Protein AF-A0A212SGB1-F1 (afdb_monomer)

Solvent-accessible surface area (backbone atoms only — not comparable to full-atom values): 14994 Å² total; per-residue (Å²): 143,84,80,91,85,79,94,79,89,90,86,77,97,71,81,93,67,77,52,72,73,56,50,54,53,52,56,66,44,98,49,29,33,39,32,26,36,82,87,64,49,79,76,46,67,21,66,58,26,62,76,75,43,64,75,70,54,64,72,31,69,69,48,46,51,53,69,67,56,82,58,96,58,79,41,83,42,72,43,78,52,85,96,49,78,60,47,74,34,32,36,30,63,45,86,46,101,72,26,35,36,38,41,44,43,70,83,67,60,59,66,58,55,50,49,51,53,49,50,50,51,48,53,53,52,51,49,64,75,61,26,49,32,87,84,52,64,34,32,18,45,73,41,44,65,61,47,52,55,53,50,49,52,48,22,64,76,67,74,36,37,37,21,41,38,44,33,38,48,61,64,48,68,58,47,26,76,73,61,34,62,71,36,41,54,48,47,50,33,50,47,48,54,55,44,61,74,68,50,55,94,78,36,46,58,28,39,65,51,96,66,30,33,35,35,43,34,60,73,23,40,54,74,58,43,48,54,49,50,49,52,44,41,52,54,45,46,72,37,71,41,91,77,76,38,71,49,50,58,53,77,48,75,48,52,60,76,75,80,83,133

Radius of gyration: 35.97 Å; Cα contacts (8 Å, |Δi|>4): 373; chains: 1; bounding box: 86×54×101 Å

Sequence (261 aa):
MADTLKRAAGRGSAELAPKPAEVDIIECFPLPIAVLDHTGEAVLVNKLFNQKYKQEILHSPTVRKTIHERGAGWKTLKIPYGVHDPVACRAQTVELPAGSMLIFDDAADENVLRQLDQLQAQVSALRRLCSTDVLTGAWNRLHFDEVVAAEIERSVRHRQPVSLILFDIDHFKRINDTYGHQAGDSVLRELVSVVRKTIRSIDMLFRWGGEEFVVIA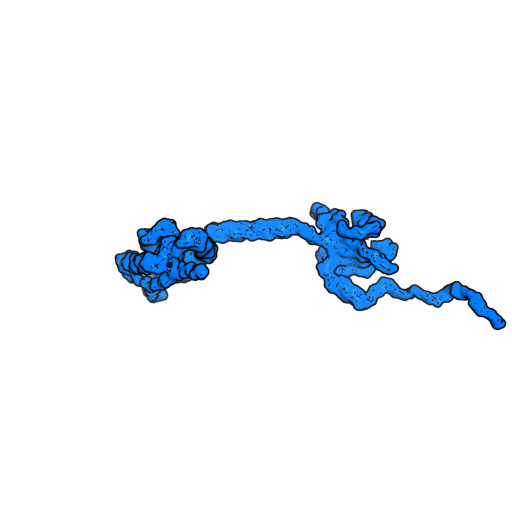ASTGYRGSAALAEKIREAIEAHRFQSVGPVTVSLGVAERIAPEP

Nearest PDB structures (foldseek):
  7e6g-assembly1_B  TM=8.120E-01  e=1.138E-13  Pseudomonas aeruginosa
  6zxc-assembly2_D  TM=8.130E-01  e=1.734E-13  Leptospira biflexa serovar Patoc strain 'Patoc 1 (Paris)'
  5llx-assembly1_A  TM=5.573E-01  e=1.104E-15  Idiomarina sp. A28L
  6et7-assembly1_B  TM=6.584E-01  e=2.849E-14  Idiomarina sp. A28L
  5llw-assembly1_B  TM=5.409E-01  e=1.303E-14  Idiomarina sp. A28L

Foldseek 3Di:
DDDDDDDDDDDDPDDPQDDPVRLVVQQPDPFWKFFAFAVQQTRDTYPNVVVVHDSVQSVDPQNVVQQPPDDDDWDWGFTDDPPDGTQIWIWGWDDDPGGIMITIHRPDPVVVVVVVVVVVVVVVVVCVVVQADPLQRAGEQSVCVVVVVVLVVVCVVVVFKKKKKKKFWPPLVVVCVPQNPVLSSLLSNVLSVLLVVLDDPPKGKYDYDDGMIMIIDHSDFDVRVVVSNVSSQVSQQPDQRPRRGGIGMDMDMDMDDDPDD

Organism: Rhodoblastus acidophilus (NCBI:txid1074)

InterPro domains:
  IPR000160 GGDEF domain [PF00990] (132-254)
  IPR000160 GGDEF domain [PS50887] (160-261)
  IPR000160 GGDEF domain [SM00267] (119-260)
  IPR000160 GGDEF domain [TIGR00254] (128-254)
  IPR000160 GGDEF domain [cd01949] (132-255)
  IPR029787 Nucleotide cyclase [SSF55073] (135-256)
  IPR043128 Reverse transcriptase/Diguanylate cyclase domain [G3DSA:3.30.70.270] (115-260)
  IPR050469 Diguanylate cyclase Dgc-like, bacteria [PTHR45138] (113-256)

Structure (mmCIF, N/CA/C/O backbone):
data_AF-A0A212SGB1-F1
#
_entry.id   AF-A0A212SGB1-F1
#
loop_
_atom_site.group_PDB
_atom_site.id
_atom_site.type_symbol
_atom_site.label_atom_id
_atom_site.label_alt_id
_atom_site.label_comp_id
_atom_site.label_asym_id
_atom_site.label_entity_id
_atom_site.label_seq_id
_atom_site.pdbx_PDB_ins_code
_atom_site.Cartn_x
_atom_site.Cartn_y
_atom_site.Cartn_z
_atom_site.occupancy
_atom_site.B_iso_or_equiv
_atom_site.auth_seq_id
_atom_site.auth_comp_id
_atom_site.auth_asym_id
_atom_site.auth_atom_id
_atom_site.pdbx_PDB_model_num
ATOM 1 N N . MET A 1 1 ? 61.479 42.669 -72.595 1.00 41.06 1 MET A N 1
ATOM 2 C CA . MET A 1 1 ? 60.100 42.735 -72.067 1.00 41.06 1 MET A CA 1
ATOM 3 C C . MET A 1 1 ? 59.405 41.440 -72.441 1.00 41.06 1 MET A C 1
ATOM 5 O O . MET A 1 1 ? 58.903 41.337 -73.549 1.00 41.06 1 MET A O 1
ATOM 9 N N . ALA A 1 2 ? 59.481 40.431 -71.576 1.00 27.31 2 ALA A N 1
ATOM 10 C CA . ALA A 1 2 ? 58.728 39.193 -71.733 1.00 27.31 2 ALA A CA 1
ATOM 11 C C . ALA A 1 2 ? 58.595 38.506 -70.373 1.00 27.31 2 ALA A C 1
ATOM 13 O O . ALA A 1 2 ? 59.517 38.518 -69.561 1.00 27.31 2 ALA A O 1
ATOM 14 N N . ASP A 1 3 ? 57.397 37.991 -70.176 1.00 31.78 3 ASP A N 1
ATOM 15 C CA . ASP A 1 3 ? 56.753 37.551 -68.955 1.00 31.78 3 ASP A CA 1
ATOM 16 C C . ASP A 1 3 ? 56.987 36.048 -68.689 1.00 31.78 3 ASP A C 1
ATOM 18 O O . ASP A 1 3 ? 57.278 35.288 -69.608 1.00 31.78 3 ASP A O 1
ATOM 22 N N . THR A 1 4 ? 56.723 35.632 -67.448 1.00 32.94 4 THR A N 1
ATOM 23 C CA . THR A 1 4 ? 56.399 34.258 -66.997 1.00 32.94 4 THR A CA 1
ATOM 24 C C . THR A 1 4 ? 57.468 33.145 -67.077 1.00 32.94 4 THR A C 1
ATOM 26 O O . THR A 1 4 ? 57.715 32.591 -68.141 1.00 32.94 4 THR A O 1
ATOM 29 N N . LEU A 1 5 ? 57.978 32.686 -65.914 1.00 25.86 5 LEU A N 1
ATOM 30 C CA . LEU A 1 5 ? 57.921 31.279 -65.428 1.00 25.86 5 LEU A CA 1
ATOM 31 C C . LEU A 1 5 ? 58.869 30.994 -64.235 1.00 25.86 5 LEU A C 1
ATOM 33 O O . LEU A 1 5 ? 60.056 31.289 -64.295 1.00 25.86 5 LEU A O 1
ATOM 37 N N . LYS A 1 6 ? 58.325 30.262 -63.239 1.00 31.03 6 LYS A N 1
ATOM 38 C CA . LYS A 1 6 ? 58.968 29.532 -62.108 1.00 31.03 6 LYS A CA 1
ATOM 39 C C . LYS A 1 6 ? 59.392 30.409 -60.915 1.00 31.03 6 LYS A C 1
ATOM 41 O O . LYS A 1 6 ? 60.430 31.045 -60.947 1.00 31.03 6 LYS A O 1
ATOM 46 N N . ARG A 1 7 ? 58.625 30.519 -59.814 1.00 34.72 7 ARG A N 1
ATOM 47 C CA . ARG A 1 7 ? 58.083 29.455 -58.9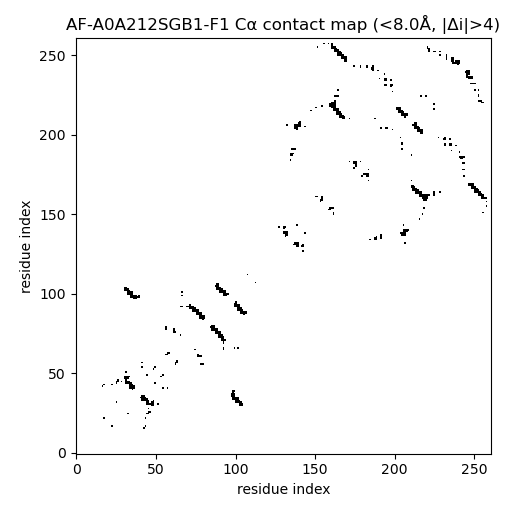29 1.00 34.72 7 ARG A CA 1
ATOM 48 C C . ARG A 1 7 ? 59.115 28.359 -58.637 1.00 34.72 7 ARG A C 1
ATOM 50 O O . ARG A 1 7 ? 59.073 27.301 -59.251 1.00 34.72 7 ARG A O 1
ATOM 57 N N . ALA A 1 8 ? 59.993 28.620 -57.672 1.00 32.31 8 ALA A N 1
ATOM 58 C CA . ALA A 1 8 ? 60.549 27.621 -56.765 1.00 32.31 8 ALA A CA 1
ATOM 59 C C . ALA A 1 8 ? 61.184 28.322 -55.555 1.00 32.31 8 ALA A C 1
ATOM 61 O O . ALA A 1 8 ? 61.858 29.334 -55.710 1.00 32.31 8 ALA A O 1
ATOM 62 N N . ALA A 1 9 ? 60.986 27.709 -54.390 1.00 33.22 9 ALA A N 1
ATOM 63 C CA . ALA A 1 9 ? 61.674 27.932 -53.122 1.00 33.22 9 ALA A CA 1
ATOM 64 C C . ALA A 1 9 ? 61.295 29.177 -52.298 1.00 33.22 9 ALA A C 1
ATOM 66 O O . ALA A 1 9 ? 61.790 30.281 -52.496 1.00 33.22 9 ALA A O 1
ATOM 67 N N . GLY A 1 10 ? 60.512 28.914 -51.249 1.00 34.16 10 GLY A N 1
ATOM 68 C CA . GLY A 1 10 ? 60.687 29.603 -49.973 1.00 34.16 10 GLY A CA 1
ATOM 69 C C . GLY A 1 10 ? 59.418 30.214 -49.406 1.00 34.16 10 GLY A C 1
ATOM 70 O O . GLY A 1 10 ? 59.212 31.410 -49.579 1.00 34.16 10 GLY A O 1
ATOM 71 N N . ARG A 1 11 ? 58.609 29.399 -48.709 1.00 34.16 11 ARG A N 1
ATOM 72 C CA . ARG A 1 11 ? 57.812 29.729 -47.501 1.00 34.16 11 ARG A CA 1
ATOM 73 C C . ARG A 1 11 ? 56.749 28.649 -47.278 1.00 34.16 11 ARG A C 1
ATOM 75 O O . ARG A 1 11 ? 56.001 28.352 -48.203 1.00 34.16 11 ARG A O 1
ATOM 82 N N . GLY A 1 12 ? 56.667 28.101 -46.062 1.00 30.36 12 GLY A N 1
ATOM 83 C CA . GLY A 1 12 ? 55.502 27.306 -45.660 1.00 30.36 12 GLY A CA 1
ATOM 84 C C . GLY A 1 12 ? 55.675 26.232 -44.585 1.00 30.36 12 GLY A C 1
ATOM 85 O O . GLY A 1 12 ? 54.795 25.394 -44.479 1.00 30.36 12 GLY A O 1
ATOM 86 N N . SER A 1 13 ? 56.753 26.212 -43.795 1.00 39.06 13 SER A N 1
ATOM 87 C CA . SER A 1 13 ? 56.812 25.395 -42.569 1.00 39.06 13 SER A CA 1
ATOM 88 C C . SER A 1 13 ? 56.126 26.137 -41.415 1.00 39.06 13 SER A C 1
ATOM 90 O O . SER A 1 13 ? 56.802 26.652 -40.529 1.00 39.06 13 SER A O 1
ATOM 92 N N . ALA A 1 14 ? 54.798 26.267 -41.465 1.00 38.84 14 ALA A N 1
ATOM 93 C CA . ALA A 1 14 ? 53.994 26.796 -40.366 1.00 38.84 14 ALA A CA 1
ATOM 94 C C . ALA A 1 14 ? 52.557 26.244 -40.427 1.00 38.84 14 ALA A C 1
ATOM 96 O O . ALA A 1 14 ? 51.904 26.341 -41.460 1.00 38.84 14 ALA A O 1
ATOM 97 N N . GLU A 1 15 ? 52.118 25.708 -39.283 1.00 47.31 15 GLU A N 1
ATOM 98 C CA . GLU A 1 15 ? 50.747 25.362 -38.870 1.00 47.31 15 GLU A CA 1
ATOM 99 C C . GLU A 1 15 ? 50.059 24.137 -39.496 1.00 47.31 15 GLU A C 1
ATOM 101 O O . GLU A 1 15 ? 49.304 24.222 -40.459 1.00 47.31 15 GLU A O 1
ATOM 106 N N . LEU A 1 16 ? 50.224 22.997 -38.812 1.00 52.59 16 LEU A N 1
ATOM 107 C CA . LEU A 1 16 ? 49.267 21.880 -38.803 1.00 52.59 16 LEU A CA 1
ATOM 108 C C . LEU A 1 16 ? 48.546 21.768 -37.439 1.00 52.59 16 LEU A C 1
ATOM 110 O O . LEU A 1 16 ? 48.097 20.693 -37.055 1.00 52.59 16 LEU A O 1
ATOM 114 N N . ALA A 1 17 ? 48.503 22.856 -36.663 1.00 56.69 17 ALA A N 1
ATOM 115 C CA . ALA A 1 17 ? 47.752 22.906 -35.414 1.00 56.69 17 ALA A CA 1
ATOM 116 C C . ALA A 1 17 ? 46.321 23.376 -35.728 1.00 56.69 17 ALA A C 1
ATOM 118 O O . ALA A 1 17 ? 46.175 24.390 -36.419 1.00 56.69 17 ALA A O 1
ATOM 119 N N . PRO A 1 18 ? 45.276 22.665 -35.266 1.00 63.38 18 PRO A N 1
ATOM 120 C CA . PRO A 1 18 ? 43.900 23.092 -35.480 1.00 63.38 18 PRO A CA 1
ATOM 121 C C . PRO A 1 18 ? 43.691 24.482 -34.879 1.00 63.38 18 PRO A C 1
ATOM 123 O O . PRO A 1 18 ? 44.206 24.799 -33.801 1.00 63.38 18 PRO A O 1
ATOM 126 N N . LYS A 1 19 ? 42.938 25.329 -35.581 1.00 74.44 19 LYS A N 1
ATOM 127 C CA . LYS A 1 19 ? 42.637 26.679 -35.088 1.00 74.44 19 LYS A CA 1
ATOM 128 C C . LYS A 1 19 ? 41.821 26.581 -33.794 1.00 74.44 19 LYS A C 1
ATOM 130 O O . LYS A 1 19 ? 41.039 25.644 -33.655 1.00 74.44 19 LYS A O 1
ATOM 135 N N . PRO A 1 20 ? 41.892 27.572 -32.886 1.00 71.12 20 PRO A N 1
ATOM 136 C CA . PRO A 1 20 ? 41.138 27.540 -31.629 1.00 71.12 20 PRO A CA 1
ATOM 137 C C . PRO A 1 20 ? 39.638 27.245 -31.813 1.00 71.12 20 PRO A C 1
ATOM 139 O O . PRO A 1 20 ? 39.086 26.398 -31.125 1.00 71.12 20 PRO A O 1
ATOM 142 N N . ALA A 1 21 ? 39.009 27.843 -32.830 1.00 68.62 21 ALA A N 1
ATOM 143 C CA . ALA A 1 21 ? 37.603 27.594 -33.156 1.00 68.62 21 ALA A CA 1
ATOM 144 C C . ALA A 1 21 ? 37.310 26.145 -33.599 1.00 68.62 21 ALA A C 1
ATOM 146 O O . ALA A 1 21 ? 36.218 25.639 -33.367 1.00 68.62 21 ALA A O 1
ATOM 147 N N . GLU A 1 22 ? 38.265 25.467 -34.239 1.00 72.12 22 GLU A N 1
ATOM 148 C CA . GLU A 1 22 ? 38.132 24.062 -34.648 1.00 72.12 22 GLU A CA 1
ATOM 149 C C . GLU A 1 22 ? 38.257 23.133 -33.434 1.00 72.12 22 GLU A C 1
ATOM 151 O O . GLU A 1 22 ? 37.508 22.163 -33.323 1.00 72.12 22 GLU A O 1
ATOM 156 N N . VAL A 1 23 ? 39.148 23.468 -32.492 1.00 77.00 23 VAL A N 1
ATOM 157 C CA . VAL A 1 23 ? 39.292 22.756 -31.213 1.00 77.00 23 VAL A CA 1
ATOM 158 C C . VAL A 1 23 ? 38.004 22.850 -30.395 1.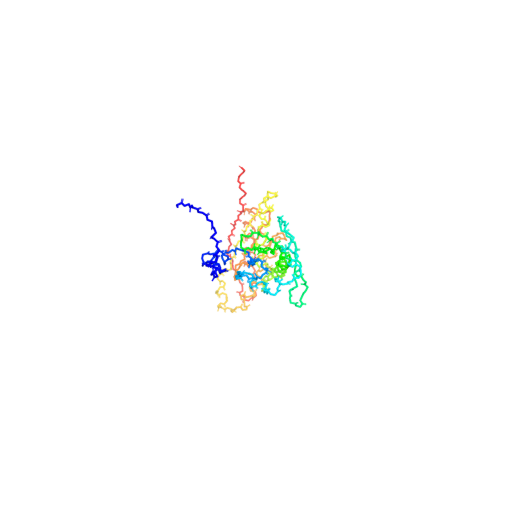00 77.00 23 VAL A C 1
ATOM 160 O O . VAL A 1 23 ? 37.513 21.825 -29.925 1.00 77.00 23 VAL A O 1
ATOM 163 N N . ASP A 1 24 ? 37.411 24.042 -30.292 1.00 75.69 24 ASP A N 1
ATOM 164 C CA . ASP A 1 24 ? 36.157 24.255 -29.558 1.00 75.69 24 ASP A CA 1
ATOM 165 C C . ASP A 1 24 ? 34.993 23.444 -30.150 1.00 75.69 24 ASP A C 1
ATOM 167 O O . ASP A 1 24 ? 34.218 22.829 -29.413 1.00 75.69 24 ASP A O 1
ATOM 171 N N . ILE A 1 25 ? 34.885 23.387 -31.482 1.00 76.81 25 ILE A N 1
ATOM 172 C CA . ILE A 1 25 ? 33.862 22.588 -32.175 1.00 76.81 25 ILE A CA 1
ATOM 173 C C . ILE A 1 25 ? 34.046 21.092 -31.887 1.00 76.81 25 ILE A C 1
ATOM 175 O O . ILE A 1 25 ? 33.066 20.391 -31.631 1.00 76.81 25 ILE A O 1
ATOM 179 N N . ILE A 1 26 ? 35.287 20.599 -31.915 1.00 79.56 26 ILE A N 1
ATOM 180 C CA . ILE A 1 26 ? 35.595 19.179 -31.689 1.00 79.56 26 ILE A CA 1
ATOM 181 C C . ILE A 1 26 ? 35.354 18.788 -30.224 1.00 79.56 26 ILE A C 1
ATOM 183 O O . ILE A 1 26 ? 34.823 17.709 -29.953 1.00 79.56 26 ILE A O 1
ATOM 187 N N . GLU A 1 27 ? 35.664 19.677 -29.280 1.00 81.44 27 GLU A N 1
ATOM 188 C CA . GLU A 1 27 ? 35.371 19.481 -27.856 1.00 81.44 27 GLU A CA 1
ATOM 189 C C . GLU A 1 27 ? 33.869 19.505 -27.539 1.00 81.44 27 GLU A C 1
ATOM 191 O O . GLU A 1 27 ? 33.424 18.805 -26.632 1.00 81.44 27 GLU A O 1
ATOM 196 N N . CYS A 1 28 ? 33.072 20.262 -28.300 1.00 77.81 28 CYS A N 1
ATOM 197 C CA . CYS A 1 28 ? 31.614 20.302 -28.148 1.00 77.81 28 CYS A CA 1
ATOM 198 C C . CYS A 1 28 ? 30.883 19.167 -28.885 1.00 77.81 28 CYS A C 1
ATOM 200 O O . CYS A 1 28 ? 29.655 19.075 -28.800 1.00 77.81 28 CYS A O 1
ATOM 202 N N . PHE A 1 29 ? 31.594 18.315 -29.629 1.00 78.81 29 PHE A N 1
ATOM 203 C CA . PHE A 1 29 ? 30.960 17.249 -30.396 1.00 78.81 29 PHE A CA 1
ATOM 204 C C . PHE A 1 29 ? 30.376 16.166 -29.465 1.00 78.81 29 PHE A C 1
ATOM 206 O O . PHE A 1 29 ? 31.075 15.703 -28.563 1.00 78.81 29 PHE A O 1
ATOM 213 N N . PRO A 1 30 ? 29.125 15.706 -29.676 1.00 78.81 30 PRO A N 1
ATOM 214 C CA . PRO A 1 30 ? 28.407 14.848 -28.722 1.00 78.81 30 PRO A CA 1
ATOM 215 C C . PRO A 1 30 ? 28.865 13.380 -28.692 1.00 78.81 30 PRO A C 1
ATOM 217 O O . PRO A 1 30 ? 28.284 12.573 -27.973 1.00 78.81 30 PRO A O 1
ATOM 220 N N . LEU A 1 31 ? 29.879 13.018 -29.477 1.00 83.50 31 LEU A N 1
ATOM 221 C CA . LEU A 1 31 ? 30.421 11.664 -29.567 1.00 83.50 31 LEU A CA 1
ATOM 222 C C . LEU A 1 31 ? 31.937 11.678 -29.343 1.00 83.50 31 LEU A C 1
ATOM 224 O O . LEU A 1 31 ? 32.582 12.696 -29.613 1.00 83.50 31 LEU A O 1
ATOM 228 N N . PRO A 1 32 ? 32.532 10.561 -28.891 1.00 85.62 32 PRO A N 1
ATOM 229 C CA . PRO A 1 32 ? 33.980 10.418 -28.872 1.00 85.62 32 PRO A CA 1
ATOM 230 C C . PRO A 1 32 ? 34.559 10.564 -30.288 1.00 85.62 32 PRO A C 1
ATOM 232 O O . PRO A 1 32 ? 34.158 9.846 -31.208 1.00 85.62 32 PRO A O 1
ATOM 235 N N . ILE A 1 33 ? 35.505 11.491 -30.462 1.00 86.56 33 ILE A N 1
ATOM 236 C CA . ILE A 1 33 ? 36.148 11.775 -31.752 1.00 86.56 33 ILE A CA 1
ATOM 237 C C . ILE A 1 33 ? 37.669 11.794 -31.625 1.00 86.56 33 ILE A C 1
ATOM 239 O O . ILE A 1 33 ? 38.219 12.332 -30.662 1.00 86.56 33 ILE A O 1
ATOM 243 N N . ALA A 1 34 ? 38.331 11.277 -32.663 1.00 87.25 34 ALA A N 1
ATOM 244 C CA . ALA A 1 34 ? 39.754 11.469 -32.917 1.00 87.25 34 ALA A CA 1
ATOM 245 C C . ALA A 1 34 ? 39.983 12.042 -34.325 1.00 87.25 34 ALA A C 1
ATOM 247 O O . ALA A 1 34 ? 39.470 11.512 -35.307 1.00 87.25 34 ALA A O 1
ATOM 248 N N . VAL A 1 35 ? 40.771 13.109 -34.435 1.00 84.94 35 VAL A N 1
ATOM 249 C CA . VAL A 1 35 ? 41.246 13.674 -35.703 1.00 84.94 35 VAL A CA 1
ATOM 250 C C . VAL A 1 35 ? 42.684 13.241 -35.919 1.00 84.94 35 VAL A C 1
ATOM 252 O O . VAL A 1 35 ? 43.540 13.445 -35.058 1.00 84.94 35 VAL A O 1
ATOM 255 N N . LEU A 1 36 ? 42.936 12.648 -37.077 1.00 84.00 36 LEU A N 1
ATOM 256 C CA . LEU A 1 36 ? 44.231 12.140 -37.495 1.00 84.00 36 LEU A CA 1
ATOM 257 C C . LEU A 1 36 ? 44.766 12.966 -38.665 1.00 84.00 36 LEU A C 1
ATOM 259 O O . LEU A 1 36 ? 43.992 13.409 -39.518 1.00 84.00 36 LEU A O 1
ATOM 263 N N . ASP A 1 37 ? 46.082 13.128 -38.733 1.00 80.88 37 ASP A N 1
ATOM 264 C CA . ASP A 1 37 ? 46.751 13.724 -39.887 1.00 80.88 37 ASP A CA 1
ATOM 265 C C . ASP A 1 37 ? 46.839 12.737 -41.073 1.00 80.88 37 ASP A C 1
ATOM 267 O O . ASP A 1 37 ? 46.297 11.629 -41.066 1.00 80.88 37 ASP A O 1
ATOM 271 N N . HIS A 1 38 ? 47.554 13.144 -42.120 1.00 75.81 38 HIS A N 1
ATOM 272 C CA . HIS A 1 38 ? 47.830 12.320 -43.298 1.00 75.81 38 HIS A CA 1
ATOM 273 C C . HIS A 1 38 ? 48.776 11.134 -43.029 1.00 75.81 38 HIS A C 1
ATOM 275 O O . HIS A 1 38 ? 48.836 10.217 -43.850 1.00 75.81 38 HIS A O 1
ATOM 281 N N . THR A 1 39 ? 49.513 11.140 -41.914 1.00 73.19 39 THR A N 1
ATOM 282 C CA . THR A 1 39 ? 50.384 10.035 -41.483 1.00 73.19 39 THR A CA 1
ATOM 283 C C . THR A 1 39 ? 49.633 9.007 -40.627 1.00 73.19 39 THR A C 1
ATOM 285 O O . THR A 1 39 ? 50.105 7.882 -40.439 1.00 73.19 39 TH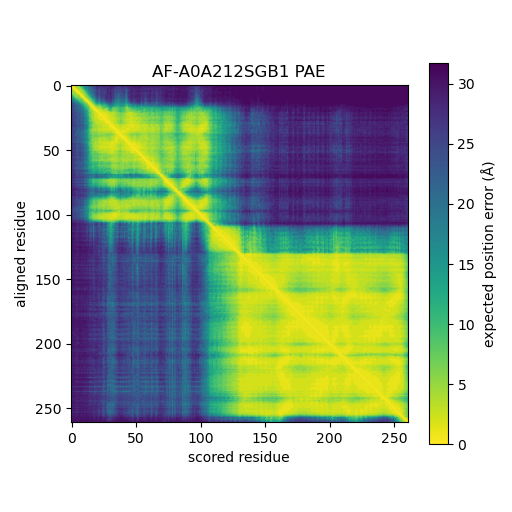R A O 1
ATOM 288 N N . GLY A 1 40 ? 48.417 9.352 -40.187 1.00 69.75 40 GLY A N 1
ATOM 289 C CA . GLY A 1 40 ? 47.583 8.546 -39.305 1.00 69.75 40 GLY A CA 1
ATOM 290 C C . GLY A 1 40 ? 47.905 8.748 -37.824 1.00 69.75 40 GLY A C 1
ATOM 291 O O . GLY A 1 40 ? 47.503 7.918 -37.006 1.00 69.75 40 GLY A O 1
ATOM 292 N N . GLU A 1 41 ? 48.633 9.811 -37.476 1.00 79.38 41 GLU A N 1
ATOM 293 C CA . GLU A 1 41 ? 48.888 10.219 -36.097 1.00 79.38 41 GLU A CA 1
ATOM 294 C C . GLU A 1 41 ? 47.780 11.141 -35.584 1.00 79.38 41 GLU A C 1
ATOM 296 O O . GLU A 1 41 ? 47.212 11.945 -36.325 1.00 79.38 41 GLU A O 1
ATOM 301 N N . ALA A 1 42 ? 47.444 11.002 -34.300 1.00 80.00 42 ALA A N 1
ATOM 302 C CA . ALA A 1 42 ? 46.382 11.777 -33.676 1.00 80.00 42 ALA A CA 1
ATOM 303 C C . ALA A 1 4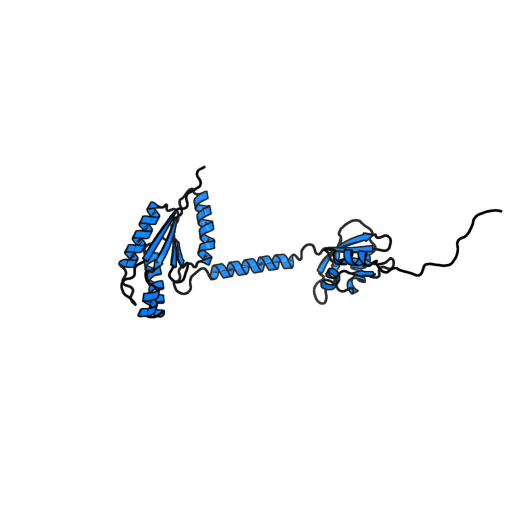2 ? 46.812 13.234 -33.480 1.00 80.00 42 ALA A C 1
ATOM 305 O O . ALA A 1 42 ? 47.711 13.527 -32.697 1.00 80.00 42 ALA A O 1
ATOM 306 N N . VAL A 1 43 ? 46.124 14.143 -34.168 1.00 83.44 43 VAL A N 1
ATOM 307 C CA . VAL A 1 43 ? 46.317 15.594 -34.049 1.00 83.44 43 VAL A CA 1
ATOM 308 C C . VAL A 1 43 ? 45.474 16.149 -32.909 1.00 83.44 43 VAL A C 1
ATOM 310 O O . VAL A 1 43 ? 45.916 17.030 -32.175 1.00 83.44 43 VAL A O 1
ATOM 313 N N . LEU A 1 44 ? 44.249 15.639 -32.753 1.00 84.00 44 LEU A N 1
ATOM 314 C CA . LEU A 1 44 ? 43.328 16.072 -31.708 1.00 84.00 44 LEU A CA 1
ATOM 315 C C . LEU A 1 44 ? 42.384 14.938 -31.311 1.00 84.00 44 LEU A C 1
ATOM 317 O O . LEU A 1 44 ? 41.914 14.178 -32.153 1.00 84.00 44 LEU A O 1
ATOM 321 N N . VAL A 1 45 ? 42.058 14.863 -30.027 1.00 86.56 45 VAL A N 1
ATOM 322 C CA . VAL A 1 45 ? 41.007 13.999 -29.482 1.00 86.56 45 VAL A CA 1
ATOM 323 C C . VAL A 1 45 ? 40.173 14.821 -28.509 1.00 86.56 45 VAL A C 1
ATOM 325 O O . VAL A 1 45 ? 40.728 15.642 -27.778 1.00 86.56 45 VAL A O 1
ATOM 328 N N . ASN A 1 46 ? 38.856 14.629 -28.496 1.00 85.50 46 ASN A N 1
ATOM 329 C CA . ASN A 1 46 ? 38.000 15.351 -27.553 1.00 85.50 46 ASN A CA 1
ATOM 330 C C . ASN A 1 46 ? 37.983 14.692 -26.165 1.00 85.50 46 ASN A C 1
ATOM 332 O O . ASN A 1 46 ? 38.422 13.550 -25.976 1.00 85.50 46 ASN A O 1
ATOM 336 N N . LYS A 1 47 ? 37.446 15.403 -25.168 1.00 83.19 47 LYS A N 1
ATOM 337 C CA . LYS A 1 47 ? 37.308 14.885 -23.795 1.00 83.19 47 LYS A CA 1
ATOM 338 C C . LYS A 1 47 ? 36.577 13.546 -23.726 1.00 83.19 47 LYS A C 1
ATOM 340 O O . LYS A 1 47 ? 37.017 12.670 -22.986 1.00 83.19 47 LYS A O 1
ATOM 345 N N . LEU A 1 48 ? 35.501 13.372 -24.497 1.00 79.75 48 LEU A N 1
ATOM 346 C CA . LEU A 1 48 ? 34.719 12.129 -24.518 1.00 79.75 48 LEU A CA 1
ATOM 347 C C . LEU A 1 48 ? 35.556 10.935 -24.998 1.00 79.75 48 LEU A C 1
ATOM 349 O O . LEU A 1 48 ? 35.447 9.848 -24.433 1.00 79.75 48 LEU A O 1
ATOM 353 N N . PHE A 1 49 ? 36.440 11.140 -25.979 1.00 82.94 49 PHE A N 1
ATOM 354 C CA . PHE A 1 49 ? 37.400 10.122 -26.400 1.00 82.94 49 PHE A CA 1
ATOM 355 C C . PHE A 1 49 ? 38.354 9.748 -25.270 1.00 82.94 49 PHE A C 1
ATOM 357 O O . PHE A 1 49 ? 38.455 8.571 -24.952 1.00 82.94 49 PHE A O 1
ATOM 364 N N . ASN A 1 50 ? 38.992 10.713 -24.605 1.00 81.06 50 ASN A N 1
ATOM 365 C CA . ASN A 1 50 ? 39.950 10.414 -23.530 1.00 81.06 50 ASN A CA 1
ATOM 366 C C . ASN A 1 50 ? 39.301 9.822 -22.267 1.00 81.06 50 ASN A C 1
ATOM 368 O O . ASN A 1 50 ? 39.950 9.083 -21.530 1.00 81.06 50 ASN A O 1
ATOM 372 N N . GLN A 1 51 ? 38.032 10.139 -21.997 1.00 77.25 51 GLN A N 1
ATOM 373 C CA . GLN A 1 51 ? 37.274 9.513 -20.910 1.00 77.25 51 GLN A CA 1
ATOM 374 C C . GLN A 1 51 ? 37.015 8.031 -21.179 1.00 77.25 51 GLN A C 1
ATOM 376 O O . GLN A 1 51 ? 36.990 7.231 -20.244 1.00 77.25 51 GLN A O 1
ATOM 381 N N . LYS A 1 52 ? 36.808 7.669 -22.449 1.00 71.31 52 LYS A N 1
ATOM 382 C CA . LYS A 1 52 ? 36.356 6.333 -22.830 1.00 71.31 52 LYS A CA 1
ATOM 383 C C . LYS A 1 52 ? 37.448 5.444 -23.410 1.00 71.31 52 LYS A C 1
ATOM 385 O O . LYS A 1 52 ? 37.356 4.232 -23.287 1.00 71.31 52 LYS A O 1
ATOM 390 N N . TYR A 1 53 ? 38.490 6.010 -24.001 1.00 75.12 53 TYR A N 1
ATOM 391 C CA . TYR A 1 53 ? 39.522 5.291 -24.735 1.00 75.12 53 TYR A CA 1
ATOM 392 C C . TYR A 1 53 ? 40.912 5.820 -24.387 1.00 75.12 53 TYR A C 1
ATOM 394 O O . TYR A 1 53 ? 41.120 7.008 -24.150 1.00 75.12 53 TYR A O 1
ATOM 402 N N . LYS A 1 54 ? 41.903 4.925 -24.412 1.00 76.75 54 LYS A N 1
ATOM 403 C CA . LYS A 1 54 ? 43.315 5.314 -24.437 1.00 76.75 54 LYS A CA 1
ATOM 404 C C . LYS A 1 54 ? 43.737 5.609 -25.873 1.00 76.75 54 LYS A C 1
ATOM 406 O O . LYS A 1 54 ? 43.383 4.860 -26.781 1.00 76.75 54 LYS A O 1
ATOM 411 N N . GLN A 1 55 ? 44.561 6.634 -26.074 1.00 74.69 55 GLN A N 1
ATOM 412 C CA . GLN A 1 55 ? 45.070 7.013 -27.403 1.00 74.69 55 GLN A CA 1
ATOM 413 C C . GLN A 1 55 ? 45.828 5.877 -28.113 1.00 74.69 55 GLN A C 1
ATOM 415 O O . GLN A 1 55 ? 45.789 5.783 -29.335 1.00 74.69 55 GLN A O 1
ATOM 420 N N . GLU A 1 56 ? 46.420 4.951 -27.354 1.00 76.25 56 GLU A N 1
ATOM 421 C CA . GLU A 1 56 ? 47.083 3.732 -27.848 1.00 76.25 56 GLU A CA 1
ATOM 422 C C . GLU A 1 56 ? 46.202 2.903 -28.802 1.00 76.25 56 GLU A C 1
ATOM 424 O O . GLU A 1 56 ? 46.702 2.262 -29.727 1.00 76.25 56 GLU A O 1
ATOM 429 N N . ILE A 1 57 ? 44.877 2.957 -28.627 1.00 75.69 57 ILE A N 1
ATOM 430 C CA . ILE A 1 57 ? 43.905 2.246 -29.463 1.00 75.69 57 ILE A CA 1
ATOM 431 C C . ILE A 1 57 ? 43.954 2.719 -30.923 1.00 75.69 57 ILE A C 1
ATOM 433 O O . ILE A 1 57 ? 43.705 1.920 -31.825 1.00 75.69 57 ILE A O 1
ATOM 437 N N . LEU A 1 58 ? 44.339 3.972 -31.186 1.00 76.00 58 LEU A N 1
ATOM 438 C CA . LEU A 1 58 ? 44.460 4.519 -32.544 1.00 76.00 58 LEU A CA 1
ATOM 439 C C . LEU A 1 58 ? 45.580 3.840 -33.353 1.00 76.00 58 LEU A C 1
ATOM 441 O O . LEU A 1 58 ? 45.539 3.814 -34.583 1.00 76.00 58 LEU A O 1
ATOM 445 N N . HIS A 1 59 ? 46.539 3.207 -32.672 1.00 77.56 59 HIS A N 1
ATOM 446 C CA . HIS A 1 59 ? 47.597 2.411 -33.297 1.00 77.56 59 HIS A CA 1
ATOM 447 C C . HIS A 1 59 ? 47.207 0.937 -33.493 1.00 77.56 59 HIS A C 1
ATOM 449 O O . HIS A 1 59 ? 47.958 0.183 -34.113 1.00 77.56 59 HIS A O 1
ATOM 455 N N . SER A 1 60 ? 46.036 0.514 -33.004 1.00 73.19 60 SER A N 1
ATOM 456 C CA . SER A 1 60 ? 45.565 -0.864 -33.139 1.00 73.19 60 SER A CA 1
ATOM 457 C C . SER A 1 60 ? 45.362 -1.249 -34.614 1.00 73.19 60 SER A C 1
ATOM 459 O O . SER A 1 60 ? 44.762 -0.475 -35.370 1.00 73.19 60 SER A O 1
ATOM 461 N N . PRO A 1 61 ? 45.764 -2.467 -35.038 1.00 70.19 61 PRO A N 1
ATOM 462 C CA . PRO A 1 61 ? 45.544 -2.956 -36.401 1.00 70.19 61 PRO A CA 1
ATOM 463 C C . PRO A 1 61 ? 44.076 -2.890 -36.845 1.00 70.19 61 PRO A C 1
ATOM 465 O O . PRO A 1 61 ? 43.792 -2.587 -38.003 1.00 70.19 61 PRO A O 1
ATOM 468 N N . THR A 1 62 ? 43.135 -3.122 -35.924 1.00 68.69 62 THR A N 1
ATOM 469 C CA . THR A 1 62 ? 41.685 -3.077 -36.184 1.00 68.69 62 THR A CA 1
ATOM 470 C C . THR A 1 62 ? 41.213 -1.665 -36.542 1.00 68.69 62 THR A C 1
ATOM 472 O O . THR A 1 62 ? 40.411 -1.480 -37.461 1.00 68.69 62 THR A O 1
ATOM 475 N N . VAL A 1 63 ? 41.744 -0.657 -35.845 1.00 71.88 63 VAL A N 1
ATOM 476 C CA . VAL A 1 63 ? 41.428 0.756 -36.089 1.00 71.88 63 VAL A CA 1
ATOM 477 C C . VAL A 1 63 ? 42.115 1.230 -37.369 1.00 71.88 63 VAL A C 1
ATOM 479 O O . VAL A 1 63 ? 41.462 1.822 -38.225 1.00 71.88 63 VAL A O 1
ATOM 482 N N . ARG A 1 64 ? 43.387 0.865 -37.584 1.00 72.25 64 ARG A N 1
ATOM 483 C CA . ARG A 1 64 ? 44.116 1.183 -38.826 1.00 72.25 64 ARG A CA 1
ATOM 484 C C . ARG A 1 64 ? 43.477 0.596 -40.076 1.00 72.25 64 ARG A C 1
ATOM 486 O O . ARG A 1 64 ? 43.382 1.281 -41.090 1.00 72.25 64 ARG A O 1
ATOM 493 N N . LYS A 1 65 ? 42.967 -0.634 -40.004 1.00 70.06 65 LYS A N 1
ATOM 494 C CA . LYS A 1 65 ? 42.196 -1.234 -41.100 1.00 70.06 65 LYS A CA 1
ATOM 495 C C . LYS A 1 65 ? 40.969 -0.386 -41.454 1.00 70.06 65 LYS A C 1
ATOM 497 O O . LYS A 1 65 ? 40.692 -0.165 -42.626 1.00 70.06 65 LYS A O 1
ATOM 502 N N . THR A 1 66 ? 40.294 0.159 -40.448 1.00 66.44 66 THR A N 1
ATOM 503 C CA . THR A 1 66 ? 39.104 1.000 -40.632 1.00 66.44 66 THR A CA 1
ATOM 504 C C . THR A 1 66 ? 39.431 2.359 -41.240 1.00 66.44 66 THR A C 1
ATOM 506 O O . THR A 1 66 ? 38.693 2.807 -42.111 1.00 66.44 66 THR A O 1
ATOM 509 N N . ILE A 1 67 ? 40.573 2.950 -40.867 1.00 66.75 67 ILE A N 1
ATOM 510 C CA . ILE A 1 67 ? 41.111 4.179 -41.475 1.00 66.75 67 ILE A CA 1
ATOM 511 C C . ILE A 1 67 ? 41.415 3.972 -42.972 1.00 66.75 67 ILE A C 1
ATOM 513 O O . ILE A 1 67 ? 41.144 4.848 -43.789 1.00 66.75 67 ILE A O 1
ATOM 517 N N . HIS A 1 68 ? 41.983 2.819 -43.347 1.00 63.25 68 HIS A N 1
ATOM 518 C CA . HIS A 1 68 ? 42.403 2.550 -44.729 1.00 63.25 68 HIS A CA 1
ATOM 519 C C . HIS A 1 68 ? 41.276 2.069 -45.648 1.00 63.25 68 HIS A C 1
ATOM 521 O O . HIS A 1 68 ? 41.316 2.309 -46.856 1.00 63.25 68 HIS A O 1
ATOM 527 N N . GLU A 1 69 ? 40.261 1.403 -45.105 1.00 61.75 69 GLU A N 1
ATOM 528 C CA . GLU A 1 69 ? 39.089 0.972 -45.860 1.00 61.75 69 GLU A CA 1
ATOM 529 C C . GLU A 1 69 ? 38.123 2.147 -46.087 1.00 61.75 69 GLU A C 1
ATOM 531 O O . GLU A 1 69 ? 37.073 2.251 -45.444 1.00 61.75 69 GLU A O 1
ATOM 536 N N . ARG A 1 70 ? 38.489 3.027 -47.023 1.00 59.75 70 ARG A N 1
ATOM 537 C CA . ARG A 1 70 ? 37.689 4.166 -47.494 1.00 59.75 70 ARG A CA 1
ATOM 538 C C . ARG A 1 70 ? 36.304 3.702 -47.955 1.00 59.75 70 ARG A C 1
ATOM 540 O O . ARG A 1 70 ? 36.166 3.091 -49.012 1.00 59.75 70 ARG A O 1
ATOM 547 N N . GLY A 1 71 ? 35.276 3.978 -47.159 1.00 53.44 71 GLY A N 1
ATOM 548 C CA . GLY A 1 71 ? 33.895 3.616 -47.464 1.00 53.44 71 GLY A CA 1
ATOM 549 C C . GLY A 1 71 ? 32.917 4.323 -46.532 1.00 53.44 71 GLY A C 1
ATOM 550 O O . GLY A 1 71 ? 33.156 4.413 -45.331 1.00 53.44 71 GLY A O 1
ATOM 551 N N . ALA A 1 72 ? 31.828 4.844 -47.094 1.00 56.56 72 ALA A N 1
ATOM 552 C CA . ALA A 1 72 ? 30.804 5.566 -46.350 1.00 56.56 72 ALA A CA 1
ATOM 553 C C . ALA A 1 72 ? 30.010 4.614 -45.437 1.00 56.56 72 ALA A C 1
ATOM 555 O O . ALA A 1 72 ? 29.375 3.679 -45.922 1.00 56.56 72 ALA A O 1
ATOM 556 N N . GLY A 1 73 ? 30.024 4.868 -44.125 1.00 67.69 73 GLY A N 1
ATOM 557 C CA . GLY A 1 73 ? 29.139 4.213 -43.157 1.00 67.69 73 GLY A CA 1
ATOM 558 C C . GLY A 1 73 ? 29.817 3.782 -41.856 1.00 67.69 73 GLY A C 1
ATOM 559 O O . GLY A 1 73 ? 31.039 3.788 -41.725 1.00 67.69 73 GLY A O 1
ATOM 560 N N . TRP A 1 74 ? 28.991 3.398 -40.884 1.00 75.19 74 TRP A N 1
ATOM 561 C CA . TRP A 1 74 ? 29.423 2.869 -39.590 1.00 75.19 74 TRP A CA 1
ATOM 562 C C . TRP A 1 74 ? 29.960 1.442 -39.713 1.00 75.19 74 TRP A C 1
ATOM 564 O O . TRP A 1 74 ? 29.300 0.580 -40.295 1.00 75.19 74 TRP A O 1
ATOM 574 N N . LYS A 1 75 ? 31.107 1.167 -39.090 1.00 74.31 75 LYS A N 1
ATOM 575 C CA . LYS A 1 75 ? 31.732 -0.160 -39.023 1.00 74.31 75 LYS A CA 1
ATOM 576 C C . LYS A 1 75 ? 31.927 -0.602 -37.583 1.00 74.31 75 LYS A C 1
ATOM 578 O O . LYS A 1 75 ? 32.311 0.197 -36.741 1.00 74.31 75 LYS A O 1
ATOM 583 N N . THR A 1 76 ? 31.705 -1.879 -37.299 1.00 72.50 76 THR A N 1
ATOM 584 C CA . THR A 1 76 ? 31.912 -2.433 -35.956 1.00 72.50 76 THR A CA 1
ATOM 585 C C . THR A 1 76 ? 33.388 -2.757 -35.722 1.00 72.50 76 THR A C 1
ATOM 587 O O . THR A 1 76 ? 33.986 -3.519 -36.482 1.00 72.50 76 THR A O 1
ATOM 590 N N . LEU A 1 77 ? 33.964 -2.223 -34.647 1.00 71.50 77 LEU A N 1
ATOM 591 C CA . LEU A 1 77 ? 35.321 -2.492 -34.184 1.00 71.50 77 LEU A CA 1
ATOM 592 C C . LEU A 1 77 ? 35.282 -3.263 -32.874 1.00 71.50 77 LEU A C 1
ATOM 594 O O . LEU A 1 77 ? 34.513 -2.942 -31.977 1.00 71.50 77 LEU A O 1
ATOM 598 N N . LYS A 1 78 ? 36.163 -4.253 -32.745 1.00 68.25 78 LYS A N 1
ATOM 599 C CA . LYS A 1 78 ? 36.472 -4.874 -31.457 1.00 68.25 78 LYS A CA 1
ATOM 600 C C . LYS A 1 78 ? 37.712 -4.199 -30.897 1.00 68.25 78 LYS A C 1
ATOM 602 O O . LYS A 1 78 ? 38.807 -4.395 -31.431 1.00 68.25 78 LYS A O 1
ATOM 607 N N . ILE A 1 79 ? 37.530 -3.386 -29.864 1.00 67.62 79 ILE A N 1
ATOM 608 C CA . ILE A 1 79 ? 38.613 -2.650 -29.223 1.00 67.62 79 ILE A CA 1
ATOM 609 C C . ILE A 1 79 ? 38.982 -3.368 -27.919 1.00 67.62 79 ILE A C 1
ATOM 611 O O . ILE A 1 79 ? 38.113 -3.567 -27.069 1.00 67.62 79 ILE A O 1
ATOM 615 N N . PRO A 1 80 ? 40.248 -3.782 -27.736 1.00 58.34 80 PRO A N 1
ATOM 616 C CA . PRO A 1 80 ? 40.691 -4.340 -26.464 1.00 58.34 80 PRO A CA 1
ATOM 617 C C . PRO A 1 80 ? 40.629 -3.253 -25.381 1.00 58.34 80 PRO A C 1
ATOM 619 O O . PRO A 1 80 ? 41.273 -2.211 -25.509 1.00 58.34 80 PRO A O 1
ATOM 622 N N . TYR A 1 81 ? 39.848 -3.488 -24.323 1.00 55.31 81 TYR A N 1
ATOM 623 C CA . TYR A 1 81 ? 39.703 -2.570 -23.192 1.00 55.31 81 TYR A CA 1
ATOM 624 C C . TYR A 1 81 ? 40.373 -3.159 -21.942 1.00 55.31 81 TYR A C 1
ATOM 626 O O . TYR A 1 81 ? 39.763 -3.873 -21.148 1.00 55.31 81 TYR A O 1
ATOM 634 N N . GLY A 1 82 ? 41.665 -2.873 -21.760 1.00 55.50 82 GLY A N 1
ATOM 635 C CA . GLY A 1 82 ? 42.415 -3.337 -20.587 1.00 55.50 82 GLY A CA 1
ATOM 636 C C . GLY A 1 82 ? 42.542 -4.867 -20.505 1.00 55.50 82 GLY A C 1
ATOM 637 O O . GLY A 1 82 ? 42.958 -5.499 -21.470 1.00 55.50 82 GLY A O 1
ATOM 638 N N . VAL A 1 83 ? 42.232 -5.443 -19.333 1.00 43.00 83 VAL A N 1
ATOM 639 C CA . VAL A 1 83 ? 42.329 -6.892 -19.017 1.00 43.00 83 VAL A CA 1
ATOM 640 C C . VAL A 1 83 ? 41.010 -7.642 -19.299 1.00 43.00 83 VAL A C 1
ATOM 642 O O . VAL A 1 83 ? 40.938 -8.858 -19.144 1.00 43.00 83 VAL A O 1
ATOM 645 N N . HIS A 1 84 ? 39.955 -6.933 -19.708 1.00 46.88 84 HIS A N 1
ATOM 646 C CA . HIS A 1 84 ? 38.632 -7.503 -19.970 1.00 46.88 84 HIS A CA 1
ATOM 647 C C . HIS A 1 84 ? 38.396 -7.771 -21.465 1.00 46.88 84 HIS A C 1
ATOM 649 O O . HIS A 1 84 ? 39.141 -7.294 -22.323 1.00 46.88 84 HIS A O 1
ATOM 655 N N . ASP A 1 85 ? 37.351 -8.555 -21.756 1.00 48.62 85 ASP A N 1
ATOM 656 C CA . ASP A 1 85 ? 36.939 -8.920 -23.114 1.00 48.62 85 ASP A CA 1
ATOM 657 C C . ASP A 1 85 ? 36.784 -7.690 -24.031 1.00 48.62 85 ASP A C 1
ATOM 659 O O . ASP A 1 85 ? 36.375 -6.616 -23.580 1.00 48.62 85 ASP A O 1
ATOM 663 N N . PRO A 1 86 ? 37.105 -7.822 -25.332 1.00 60.00 86 PRO A N 1
ATOM 664 C CA . PRO A 1 86 ? 37.071 -6.707 -26.269 1.00 60.00 86 PRO A CA 1
ATOM 665 C C . PRO A 1 86 ? 35.659 -6.126 -26.399 1.00 60.00 86 PRO A C 1
ATOM 667 O O . PRO A 1 86 ? 34.708 -6.841 -26.722 1.00 60.00 86 PRO A O 1
ATOM 670 N N . VAL A 1 87 ? 35.545 -4.810 -26.214 1.00 64.25 87 VAL A N 1
ATOM 671 C CA . VAL A 1 87 ? 34.285 -4.072 -26.355 1.00 64.25 87 VAL A CA 1
ATOM 672 C C . VAL A 1 87 ? 34.020 -3.837 -27.840 1.00 64.25 87 VAL A C 1
ATOM 674 O O . VAL A 1 87 ? 34.910 -3.415 -28.587 1.00 64.25 87 VAL A O 1
ATOM 677 N N . ALA A 1 88 ? 32.804 -4.155 -28.283 1.00 67.69 88 ALA A N 1
ATOM 678 C CA . ALA A 1 88 ? 32.357 -3.865 -29.636 1.00 67.69 88 ALA A CA 1
ATOM 679 C C . ALA A 1 88 ? 31.832 -2.426 -29.690 1.00 67.69 88 ALA A C 1
ATOM 681 O O . ALA A 1 88 ? 30.818 -2.127 -29.070 1.00 67.69 88 ALA A O 1
ATOM 682 N N . CYS A 1 89 ? 32.498 -1.556 -30.442 1.00 73.94 89 CYS A N 1
ATOM 683 C CA . CYS A 1 89 ? 32.009 -0.212 -30.737 1.00 73.94 89 CYS A CA 1
ATOM 684 C C . CYS A 1 89 ? 31.727 -0.070 -32.231 1.00 73.94 89 CYS A C 1
ATOM 686 O O . CYS A 1 89 ? 32.174 -0.888 -33.040 1.00 73.94 89 CYS A O 1
ATOM 688 N N . ARG A 1 90 ? 30.994 0.966 -32.631 1.00 80.00 90 ARG A N 1
ATOM 689 C CA . ARG A 1 90 ? 30.909 1.369 -34.036 1.00 80.00 90 ARG A CA 1
ATOM 690 C C . ARG A 1 90 ? 31.834 2.556 -34.245 1.00 80.00 90 ARG A C 1
ATOM 692 O O . ARG A 1 90 ? 31.934 3.430 -33.396 1.00 80.00 90 ARG A O 1
ATOM 699 N N . ALA A 1 91 ? 32.505 2.598 -35.382 1.00 81.06 91 ALA A N 1
ATOM 700 C CA . ALA A 1 91 ? 33.290 3.743 -35.794 1.00 81.06 91 ALA A CA 1
ATOM 701 C C . ALA A 1 91 ? 32.990 4.084 -37.246 1.00 81.06 91 ALA A C 1
ATOM 703 O O . ALA A 1 91 ? 32.763 3.202 -38.077 1.00 81.06 91 ALA A O 1
ATOM 704 N N . GLN A 1 92 ? 33.008 5.370 -37.553 1.00 84.12 92 GLN A N 1
ATOM 705 C CA . GLN A 1 92 ? 32.914 5.880 -38.906 1.00 84.12 92 GLN A CA 1
ATOM 706 C C . GLN A 1 92 ? 34.096 6.806 -39.170 1.00 84.12 92 GLN A C 1
ATOM 708 O O . GLN A 1 92 ? 34.450 7.637 -38.334 1.00 84.12 92 GLN A O 1
ATOM 713 N N . THR A 1 93 ? 34.692 6.667 -40.350 1.00 82.62 93 THR A N 1
ATOM 714 C CA . THR A 1 93 ? 35.740 7.568 -40.828 1.00 82.62 93 THR A CA 1
ATOM 715 C C . THR A 1 93 ? 35.136 8.593 -41.779 1.00 82.62 93 THR A C 1
ATOM 717 O O . THR A 1 93 ? 34.400 8.240 -42.702 1.00 82.62 93 THR A O 1
ATOM 720 N N . VAL A 1 94 ? 35.458 9.862 -41.557 1.00 82.44 94 VAL A N 1
ATOM 721 C CA . VAL A 1 94 ? 35.120 10.991 -42.425 1.00 82.44 94 VAL A CA 1
ATOM 722 C C . VAL A 1 94 ? 36.424 11.568 -42.973 1.00 82.44 94 VAL A C 1
ATOM 724 O O . VAL A 1 94 ? 37.336 11.877 -42.206 1.00 82.44 94 VAL A O 1
ATOM 727 N N . GLU A 1 95 ? 36.542 11.688 -44.296 1.00 77.56 95 GLU A N 1
ATOM 728 C CA . GLU A 1 95 ? 37.720 12.301 -44.919 1.00 77.56 95 GLU A CA 1
ATOM 729 C C . GLU A 1 95 ? 37.699 13.821 -44.735 1.00 77.56 95 GLU A C 1
ATOM 731 O O . GLU A 1 95 ? 36.677 14.477 -44.946 1.00 77.56 95 GLU A O 1
ATOM 736 N N . LEU A 1 96 ? 38.849 14.377 -44.357 1.00 74.31 96 LEU A N 1
ATOM 737 C CA . LEU A 1 96 ? 39.070 15.813 -44.247 1.00 74.31 96 LEU A CA 1
ATOM 738 C C . LEU A 1 96 ? 40.184 16.239 -45.215 1.00 74.31 96 LEU A C 1
ATOM 740 O O . LEU A 1 96 ? 41.082 15.448 -45.502 1.00 74.31 96 LEU A O 1
ATOM 744 N N . PRO A 1 97 ? 40.220 17.506 -45.665 1.00 71.19 97 PRO A N 1
ATOM 745 C CA . PRO A 1 97 ? 41.295 17.999 -46.534 1.00 71.19 97 PRO A CA 1
ATOM 746 C C . PRO A 1 97 ? 42.712 17.831 -45.958 1.00 71.19 97 PRO A C 1
ATOM 748 O O . PRO A 1 97 ? 43.669 17.725 -46.718 1.00 71.19 97 PRO A O 1
ATOM 751 N N . ALA A 1 98 ? 42.847 17.809 -44.627 1.00 69.50 98 ALA A N 1
ATOM 752 C CA . ALA A 1 98 ? 44.123 17.709 -43.915 1.00 69.50 98 ALA A CA 1
ATOM 753 C C . ALA A 1 98 ? 44.369 16.337 -43.247 1.00 69.50 98 ALA A C 1
ATOM 755 O O . ALA A 1 98 ? 45.367 16.179 -42.543 1.00 69.50 98 ALA A O 1
ATOM 756 N N . GLY A 1 99 ? 43.488 15.348 -43.447 1.00 79.25 99 GLY A N 1
ATOM 757 C CA . GLY A 1 99 ? 43.601 14.047 -42.785 1.00 79.25 99 GLY A CA 1
ATOM 758 C C . GLY A 1 99 ? 42.281 13.281 -42.708 1.00 79.25 99 GLY A C 1
ATOM 759 O O . GLY A 1 99 ? 41.511 13.240 -43.666 1.00 79.25 99 GLY A O 1
ATOM 760 N N . SER A 1 100 ? 42.006 12.659 -41.564 1.00 81.56 100 SER A N 1
ATOM 761 C CA . SER A 1 100 ? 40.770 11.897 -41.349 1.00 81.56 100 SER A CA 1
ATOM 762 C C . SER A 1 100 ? 40.197 12.122 -39.954 1.00 81.56 100 SER A C 1
ATOM 764 O O . SER A 1 100 ? 40.931 12.306 -38.989 1.00 81.56 100 SER A O 1
ATOM 766 N N . MET A 1 101 ? 38.873 12.115 -39.842 1.00 82.25 101 MET A N 1
ATOM 767 C CA . MET A 1 101 ? 38.160 12.172 -38.570 1.00 82.25 101 MET A CA 1
ATOM 768 C C . MET A 1 1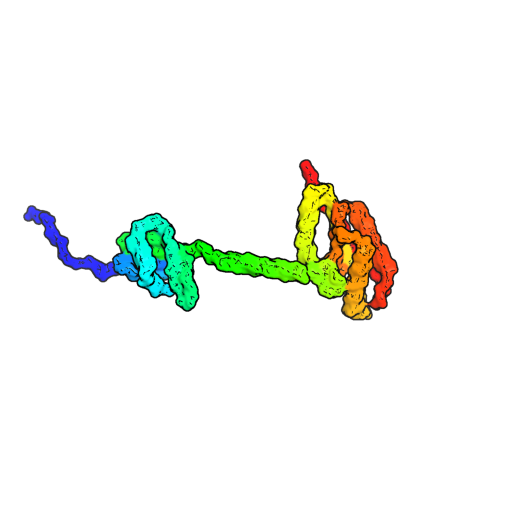01 ? 37.521 10.816 -38.295 1.00 82.25 101 MET A C 1
ATOM 770 O O . MET A 1 101 ? 36.786 10.285 -39.125 1.00 82.25 101 MET A O 1
ATOM 774 N N . LEU A 1 102 ? 37.796 10.264 -37.122 1.00 84.44 102 LEU A N 1
ATOM 775 C CA . LEU A 1 102 ? 37.163 9.067 -36.596 1.00 84.44 102 LEU A CA 1
ATOM 776 C C . LEU A 1 102 ? 36.099 9.466 -35.586 1.00 84.44 102 LEU A C 1
ATOM 778 O O . LEU A 1 102 ? 36.399 10.117 -34.587 1.00 84.44 102 LEU A O 1
ATOM 782 N N . ILE A 1 103 ? 34.870 9.042 -35.850 1.00 84.44 103 ILE A N 1
ATOM 783 C CA . ILE A 1 103 ? 33.730 9.200 -34.956 1.00 84.44 103 ILE A CA 1
ATOM 784 C C . ILE A 1 103 ? 33.413 7.828 -34.391 1.00 84.44 103 ILE A C 1
ATOM 786 O O . ILE A 1 103 ? 33.215 6.885 -35.155 1.00 84.44 103 ILE A O 1
ATOM 790 N N . PHE A 1 104 ? 33.363 7.719 -33.070 1.00 82.25 104 PHE A N 1
ATOM 791 C CA . PHE A 1 104 ? 32.992 6.491 -32.385 1.00 82.25 104 PHE A CA 1
ATOM 792 C C . PHE A 1 104 ? 31.560 6.619 -31.872 1.00 82.25 104 PHE A C 1
ATOM 794 O O . PHE A 1 104 ? 31.168 7.645 -31.325 1.00 82.25 104 PHE A O 1
ATOM 801 N N . ASP A 1 105 ? 30.780 5.570 -32.066 1.00 78.94 105 ASP A N 1
ATOM 802 C CA . ASP A 1 105 ? 29.421 5.430 -31.573 1.00 78.94 105 ASP A CA 1
ATOM 803 C C . ASP A 1 105 ? 29.328 4.103 -30.840 1.00 78.94 105 ASP A C 1
ATOM 805 O O . ASP A 1 105 ? 29.350 3.015 -31.422 1.00 78.94 105 ASP A O 1
ATOM 809 N N . ASP A 1 106 ? 29.223 4.213 -29.529 1.00 66.25 106 ASP A N 1
ATOM 810 C CA . ASP A 1 106 ? 28.909 3.092 -28.666 1.00 66.25 106 ASP A CA 1
ATOM 811 C C . ASP A 1 106 ? 27.395 2.964 -28.577 1.00 66.25 106 ASP A C 1
ATOM 813 O O . ASP A 1 106 ? 26.797 3.115 -27.510 1.00 66.25 106 ASP A O 1
ATOM 817 N N . ALA A 1 107 ? 26.763 2.750 -29.731 1.00 57.56 107 ALA A N 1
ATOM 818 C CA . ALA A 1 107 ? 25.352 2.435 -29.790 1.00 57.56 107 ALA A CA 1
ATOM 819 C C . ALA A 1 107 ? 25.128 1.134 -29.012 1.00 57.56 107 ALA A C 1
ATOM 821 O O . ALA A 1 107 ? 25.418 0.044 -29.503 1.00 57.56 107 ALA A O 1
ATOM 822 N N . ALA A 1 108 ? 24.597 1.315 -27.803 1.00 53.50 108 ALA A N 1
ATOM 823 C CA . ALA A 1 108 ? 24.199 0.317 -26.826 1.00 53.50 108 ALA A CA 1
ATOM 824 C C . ALA A 1 108 ? 25.351 -0.487 -26.204 1.00 53.50 108 ALA A C 1
ATOM 826 O O . ALA A 1 108 ? 25.665 -1.598 -26.628 1.00 53.50 108 ALA A O 1
ATOM 827 N N . ASP A 1 109 ? 25.837 -0.022 -25.049 1.00 61.62 109 ASP A N 1
ATOM 828 C CA . ASP A 1 109 ? 26.166 -0.970 -23.984 1.00 61.62 109 ASP A CA 1
ATOM 829 C C . ASP A 1 109 ? 24.866 -1.716 -23.616 1.00 61.62 109 ASP A C 1
ATOM 831 O O . ASP A 1 109 ? 24.165 -1.362 -22.667 1.00 61.62 109 ASP A O 1
ATOM 835 N N . GLU A 1 110 ? 24.505 -2.751 -24.384 1.00 56.47 110 GLU A N 1
ATOM 836 C CA . GLU A 1 110 ? 23.387 -3.649 -24.061 1.00 56.47 110 GLU A CA 1
ATOM 837 C C . GLU A 1 110 ? 23.514 -4.173 -22.626 1.00 56.47 110 GLU A C 1
ATOM 839 O O . GLU A 1 110 ? 22.512 -4.406 -21.956 1.00 56.47 110 GLU A O 1
ATOM 844 N N . ASN A 1 111 ? 24.747 -4.317 -22.131 1.00 62.31 111 ASN A N 1
ATOM 845 C CA . ASN A 1 111 ? 25.028 -4.681 -20.749 1.00 62.31 111 ASN A CA 1
ATOM 846 C C . ASN A 1 111 ? 24.535 -3.634 -19.745 1.00 62.31 111 ASN A C 1
ATOM 848 O O . ASN A 1 111 ? 23.982 -4.022 -18.722 1.00 62.31 111 ASN A O 1
ATOM 852 N N . VAL A 1 112 ? 24.682 -2.336 -20.027 1.00 71.12 112 VAL A N 1
ATOM 853 C CA . VAL A 1 112 ? 24.194 -1.268 -19.139 1.00 71.12 112 VAL A CA 1
ATOM 854 C C . VAL A 1 112 ? 22.668 -1.246 -19.132 1.00 71.12 112 VAL A C 1
ATOM 856 O O . VAL A 1 112 ? 22.068 -1.190 -18.062 1.00 71.12 112 VAL A O 1
ATOM 859 N N . LEU A 1 113 ? 22.026 -1.372 -20.298 1.00 67.56 113 LEU A N 1
ATOM 860 C CA . LEU A 1 113 ? 20.562 -1.449 -20.381 1.00 67.56 113 LEU A CA 1
ATOM 861 C C . LEU A 1 113 ? 20.018 -2.693 -19.659 1.00 67.56 113 LEU A C 1
ATOM 863 O O . LEU A 1 113 ? 19.118 -2.571 -18.832 1.00 67.56 113 LEU A O 1
ATOM 867 N N . ARG A 1 114 ? 20.627 -3.870 -19.865 1.00 72.69 114 ARG A N 1
ATOM 868 C CA . ARG A 1 114 ? 20.264 -5.101 -19.138 1.00 72.69 114 ARG A CA 1
ATOM 869 C C . ARG A 1 114 ? 20.477 -4.974 -17.630 1.00 72.69 114 ARG A C 1
ATOM 871 O O . ARG A 1 114 ? 19.657 -5.472 -16.865 1.00 72.69 114 ARG A O 1
ATOM 878 N N . GLN A 1 115 ? 21.553 -4.321 -17.190 1.00 77.12 115 GLN A N 1
ATOM 879 C CA . GLN A 1 115 ? 21.807 -4.076 -15.767 1.00 77.12 115 GLN A CA 1
ATOM 880 C C . GLN A 1 115 ? 20.766 -3.139 -15.156 1.00 77.12 115 GLN A C 1
ATOM 882 O O . GLN A 1 115 ? 20.313 -3.395 -14.042 1.00 77.12 115 GLN A O 1
ATOM 887 N N . LEU A 1 116 ? 20.361 -2.087 -15.872 1.00 78.94 116 LEU A N 1
ATOM 888 C CA . LEU A 1 116 ? 19.297 -1.188 -15.429 1.00 78.94 116 LEU A CA 1
ATOM 889 C C . LEU A 1 116 ? 17.964 -1.929 -15.299 1.00 78.94 116 LEU A C 1
ATOM 891 O O . LEU A 1 116 ? 17.328 -1.830 -14.249 1.00 78.94 116 LEU A O 1
ATOM 895 N N . ASP A 1 117 ? 17.589 -2.731 -16.296 1.00 81.25 117 ASP A N 1
ATOM 896 C CA . ASP A 1 117 ? 16.373 -3.550 -16.250 1.00 81.25 117 ASP A CA 1
ATOM 897 C C . ASP A 1 117 ? 16.415 -4.557 -15.093 1.00 81.25 117 ASP A C 1
ATOM 899 O O . ASP A 1 117 ? 15.447 -4.716 -14.346 1.00 81.25 117 ASP A O 1
ATOM 903 N N . GLN A 1 118 ? 17.557 -5.218 -14.887 1.00 85.19 118 GLN A N 1
ATOM 904 C CA . GLN A 1 118 ? 17.733 -6.188 -13.809 1.00 85.19 118 GLN A CA 1
ATOM 905 C C . GLN A 1 118 ? 17.666 -5.525 -12.428 1.00 85.19 118 GLN A C 1
ATOM 907 O O . GLN A 1 118 ? 17.031 -6.062 -11.517 1.00 85.19 118 GLN A O 1
ATOM 912 N N . LEU A 1 119 ? 18.266 -4.343 -12.270 1.00 86.69 119 LEU A N 1
ATOM 913 C CA . LEU A 1 119 ? 18.187 -3.561 -11.040 1.00 86.69 119 LEU A CA 1
ATOM 914 C C . LEU A 1 119 ? 16.744 -3.109 -10.777 1.00 86.69 119 LEU A C 1
ATOM 916 O O . LEU A 1 119 ? 16.249 -3.250 -9.660 1.00 86.69 119 LEU A O 1
ATOM 920 N N . GLN A 1 120 ? 16.035 -2.630 -11.801 1.00 84.56 120 GLN A N 1
ATOM 921 C CA . GLN A 1 120 ? 14.620 -2.266 -11.693 1.00 84.56 120 GLN A CA 1
ATOM 922 C C . GLN A 1 120 ? 13.747 -3.466 -11.312 1.00 84.56 120 GLN A C 1
ATOM 924 O O . GLN A 1 120 ? 12.862 -3.342 -10.457 1.00 84.56 120 GLN A O 1
ATOM 929 N N . ALA A 1 121 ? 14.013 -4.643 -11.883 1.00 80.56 121 ALA A N 1
ATOM 930 C CA . ALA A 1 121 ? 13.319 -5.877 -11.537 1.00 80.56 121 ALA A CA 1
ATOM 931 C C . ALA A 1 121 ? 13.574 -6.287 -10.076 1.00 80.56 121 ALA A C 1
ATOM 933 O O . ALA A 1 121 ? 12.632 -6.666 -9.375 1.00 80.56 121 ALA A O 1
ATOM 934 N N . GLN A 1 122 ? 14.813 -6.161 -9.588 1.00 84.25 122 GLN A N 1
ATOM 935 C CA . GLN A 1 122 ? 15.168 -6.425 -8.190 1.00 84.25 122 GLN A CA 1
ATOM 936 C C . GLN A 1 122 ? 14.511 -5.432 -7.230 1.00 84.25 122 GLN A C 1
ATOM 938 O O . GLN A 1 122 ? 13.919 -5.851 -6.237 1.00 84.25 122 GLN A O 1
ATOM 943 N N . VAL A 1 123 ? 14.547 -4.133 -7.539 1.00 83.75 123 VAL A N 1
ATOM 944 C CA . VAL A 1 123 ? 13.868 -3.095 -6.747 1.00 83.75 123 VAL A CA 1
ATOM 945 C C . VAL A 1 123 ? 12.371 -3.379 -6.678 1.00 83.75 123 VAL A C 1
ATOM 947 O O . VAL A 1 123 ? 11.789 -3.345 -5.598 1.00 83.75 123 VAL A O 1
ATOM 950 N N . SER A 1 124 ? 11.750 -3.732 -7.802 1.00 74.31 124 SER A N 1
ATOM 951 C CA . SER A 1 124 ? 10.329 -4.087 -7.846 1.00 74.31 124 SER A CA 1
ATOM 952 C C . SER A 1 124 ? 10.027 -5.352 -7.034 1.00 74.31 124 SER A C 1
ATOM 954 O O . SER A 1 124 ? 9.025 -5.413 -6.327 1.00 74.31 124 SER A O 1
ATOM 956 N N . ALA A 1 125 ? 10.901 -6.362 -7.079 1.00 75.00 125 ALA A N 1
ATOM 957 C CA . ALA A 1 125 ? 10.758 -7.567 -6.266 1.00 75.00 125 ALA A CA 1
ATOM 958 C C . ALA A 1 125 ? 10.881 -7.273 -4.763 1.00 75.00 125 ALA A C 1
ATOM 960 O O . ALA A 1 125 ? 10.069 -7.767 -3.985 1.00 75.00 125 ALA A O 1
ATOM 961 N N . LEU A 1 126 ? 11.836 -6.430 -4.362 1.00 78.56 126 LEU A N 1
ATOM 962 C CA . LEU A 1 126 ? 11.993 -5.988 -2.976 1.00 78.56 126 LEU A CA 1
ATOM 963 C C . LEU A 1 126 ? 10.790 -5.166 -2.500 1.00 78.56 126 LEU A C 1
ATOM 965 O O . LEU A 1 126 ? 10.309 -5.386 -1.394 1.00 78.56 126 LEU A O 1
ATOM 969 N N . ARG A 1 127 ? 10.248 -4.278 -3.343 1.00 71.75 127 ARG A N 1
ATOM 970 C CA . ARG A 1 127 ? 9.019 -3.528 -3.030 1.00 71.75 127 ARG A CA 1
ATOM 971 C C . ARG A 1 127 ? 7.839 -4.456 -2.755 1.00 71.75 127 ARG A C 1
ATOM 973 O O . ARG A 1 127 ? 7.154 -4.268 -1.756 1.00 71.75 127 ARG A O 1
ATOM 980 N N . ARG A 1 128 ? 7.669 -5.510 -3.563 1.00 65.56 128 ARG A N 1
ATOM 981 C CA . ARG A 1 128 ? 6.637 -6.539 -3.339 1.00 65.56 128 ARG A CA 1
ATOM 982 C C . ARG A 1 128 ? 6.823 -7.305 -2.028 1.00 65.56 128 ARG A C 1
ATOM 984 O O . ARG A 1 128 ? 5.832 -7.669 -1.410 1.00 65.56 128 ARG A O 1
ATOM 991 N N . LEU A 1 129 ? 8.065 -7.556 -1.605 1.00 71.19 129 LEU A N 1
ATOM 992 C CA . LEU A 1 129 ? 8.357 -8.207 -0.318 1.00 71.19 129 LEU A CA 1
ATOM 993 C C . LEU A 1 129 ? 8.070 -7.290 0.879 1.00 71.19 129 LEU A C 1
ATOM 995 O O . LEU A 1 129 ? 7.762 -7.774 1.965 1.00 71.19 129 LEU A O 1
ATOM 999 N N . CYS A 1 130 ? 8.130 -5.977 0.670 1.00 80.50 130 CYS A N 1
ATOM 1000 C CA . CYS A 1 130 ? 7.867 -4.957 1.676 1.00 80.50 130 CYS A CA 1
ATOM 1001 C C . CYS A 1 130 ? 6.486 -4.315 1.495 1.00 80.50 130 CYS A C 1
ATOM 1003 O O . CYS A 1 130 ? 6.357 -3.115 1.709 1.00 80.50 130 CYS A O 1
ATOM 1005 N N . SER A 1 131 ? 5.458 -5.057 1.076 1.00 87.06 131 SER A N 1
ATOM 1006 C CA . SER A 1 131 ? 4.129 -4.483 0.812 1.00 87.06 131 SER A CA 1
ATOM 1007 C C . SER A 1 131 ? 3.252 -4.334 2.062 1.00 87.06 131 SER A C 1
ATOM 1009 O O . SER A 1 131 ? 2.210 -3.681 2.014 1.00 87.06 131 SER A O 1
ATOM 1011 N N . THR A 1 132 ? 3.665 -4.892 3.202 1.00 91.88 132 THR A N 1
ATOM 1012 C CA . THR A 1 132 ? 2.929 -4.818 4.474 1.00 91.88 132 THR A CA 1
ATOM 1013 C C . THR A 1 132 ? 3.581 -3.878 5.480 1.00 91.88 132 THR A C 1
ATOM 1015 O O . THR A 1 132 ? 4.804 -3.794 5.576 1.00 91.88 132 THR A O 1
ATOM 1018 N N . ASP A 1 133 ? 2.758 -3.219 6.288 1.00 94.25 133 ASP A N 1
ATOM 1019 C CA . ASP A 1 133 ? 3.185 -2.500 7.482 1.00 94.25 133 ASP A CA 1
ATOM 1020 C C . ASP A 1 133 ? 3.656 -3.485 8.562 1.00 94.25 133 ASP A C 1
ATOM 1022 O O . ASP A 1 133 ? 2.919 -4.387 8.959 1.00 94.25 133 ASP A O 1
ATOM 1026 N N . VAL A 1 134 ? 4.884 -3.304 9.054 1.00 91.31 134 VAL A N 1
ATOM 1027 C CA . VAL A 1 134 ? 5.537 -4.240 9.989 1.00 91.31 134 VAL A CA 1
ATOM 1028 C C . VAL A 1 134 ? 4.813 -4.307 11.335 1.00 91.31 134 VAL A C 1
ATOM 1030 O O . VAL A 1 134 ? 4.795 -5.357 11.975 1.00 91.31 134 VAL A O 1
ATOM 1033 N N . LEU A 1 135 ? 4.205 -3.201 11.775 1.00 94.38 135 LEU A N 1
ATOM 1034 C CA . LEU A 1 135 ? 3.542 -3.140 13.074 1.00 94.38 135 LEU A CA 1
ATOM 1035 C C . LEU A 1 135 ? 2.193 -3.862 13.065 1.00 94.38 135 LEU A C 1
ATOM 1037 O O . LEU A 1 135 ? 1.894 -4.615 13.992 1.00 94.38 135 LEU A O 1
ATOM 1041 N N . THR A 1 136 ? 1.370 -3.583 12.055 1.00 96.06 136 THR A N 1
ATOM 1042 C CA . THR A 1 136 ? -0.042 -3.987 12.022 1.00 96.06 136 THR A CA 1
ATOM 1043 C C . THR A 1 136 ? -0.324 -5.165 11.094 1.00 96.06 136 THR A C 1
ATOM 1045 O O . THR A 1 136 ? -1.362 -5.815 11.212 1.00 96.06 136 THR A O 1
ATOM 1048 N N . GLY A 1 137 ? 0.575 -5.441 10.147 1.00 93.88 137 GLY A N 1
ATOM 1049 C CA . GLY A 1 137 ? 0.386 -6.439 9.099 1.00 93.88 137 GLY A CA 1
ATOM 1050 C C . GLY A 1 137 ? -0.652 -6.056 8.041 1.00 93.88 137 GLY A C 1
ATOM 1051 O O . GLY A 1 137 ? -0.942 -6.883 7.174 1.00 93.88 137 GLY A O 1
ATOM 1052 N N . ALA A 1 138 ? -1.238 -4.851 8.094 1.00 96.31 138 ALA A N 1
ATOM 1053 C CA . ALA A 1 138 ? -2.022 -4.292 6.993 1.00 96.31 138 ALA A CA 1
ATOM 1054 C C . ALA A 1 138 ? -1.122 -4.031 5.778 1.00 96.31 138 ALA A C 1
ATOM 1056 O O . ALA A 1 138 ? 0.102 -3.981 5.904 1.00 96.31 138 ALA A O 1
ATOM 1057 N N . TRP A 1 139 ? -1.706 -3.846 4.596 1.00 96.38 139 TRP A N 1
ATOM 1058 C CA . TRP A 1 139 ? -0.925 -3.356 3.464 1.00 96.38 139 TRP A CA 1
ATOM 1059 C C . TRP A 1 139 ? -0.409 -1.948 3.763 1.00 96.38 139 TRP A C 1
ATOM 1061 O O . TRP A 1 139 ? -1.051 -1.193 4.488 1.00 96.38 139 TRP A O 1
ATOM 1071 N N . ASN A 1 140 ? 0.755 -1.578 3.253 1.00 95.06 140 ASN A N 1
ATOM 1072 C CA . ASN A 1 140 ? 1.283 -0.236 3.462 1.00 95.06 140 ASN A CA 1
ATOM 1073 C C . ASN A 1 140 ? 0.863 0.718 2.339 1.00 95.06 140 ASN A C 1
ATOM 1075 O O . ASN A 1 140 ? 0.309 0.319 1.313 1.00 95.06 140 ASN A O 1
ATOM 1079 N N . ARG A 1 141 ? 1.169 1.999 2.535 1.00 94.19 141 ARG A N 1
ATOM 1080 C CA . ARG A 1 141 ? 0.928 3.050 1.546 1.00 94.19 141 ARG A CA 1
ATOM 1081 C C . ARG A 1 141 ? 1.568 2.775 0.182 1.00 94.19 141 ARG A C 1
ATOM 1083 O O . ARG A 1 141 ? 0.935 3.032 -0.832 1.00 94.19 141 ARG A O 1
ATOM 1090 N N . LEU A 1 142 ? 2.781 2.219 0.146 1.00 89.62 142 LEU A N 1
ATOM 1091 C CA . LEU A 1 142 ? 3.440 1.895 -1.122 1.00 89.62 142 LEU A CA 1
ATOM 1092 C C . LEU A 1 142 ? 2.610 0.888 -1.930 1.00 89.62 142 LEU A C 1
ATOM 1094 O O . LEU A 1 142 ? 2.415 1.067 -3.127 1.00 89.62 142 LEU A O 1
ATOM 1098 N N . HIS A 1 143 ? 2.077 -0.137 -1.266 1.00 92.06 143 HIS A N 1
ATOM 1099 C CA . HIS A 1 143 ? 1.215 -1.114 -1.915 1.00 92.06 143 HIS A CA 1
ATOM 1100 C C . HIS A 1 143 ? -0.148 -0.533 -2.309 1.00 92.06 143 HIS A C 1
ATOM 1102 O O . HIS A 1 143 ? -0.700 -0.920 -3.335 1.00 92.06 143 HIS A O 1
ATOM 1108 N N . PHE A 1 144 ? -0.688 0.418 -1.537 1.00 94.75 144 PHE A N 1
ATOM 1109 C CA . PHE A 1 144 ? -1.896 1.141 -1.941 1.00 94.75 144 PHE A CA 1
ATOM 1110 C C . PHE A 1 144 ? -1.707 1.830 -3.294 1.00 94.75 144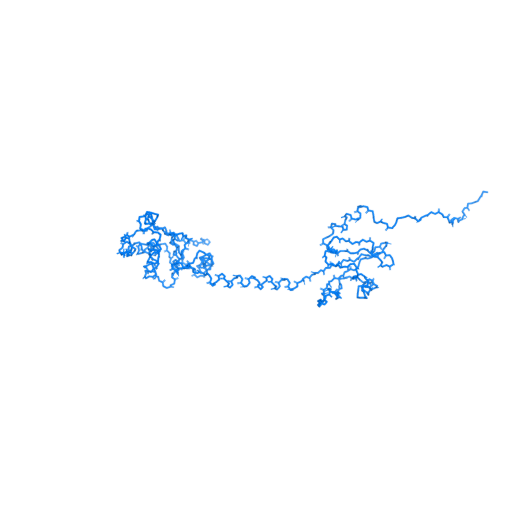 PHE A C 1
ATOM 1112 O O . PHE A 1 144 ? -2.551 1.660 -4.170 1.00 94.75 144 PHE A O 1
ATOM 1119 N N . ASP A 1 145 ? -0.608 2.570 -3.472 1.00 90.56 145 ASP A N 1
ATOM 1120 C CA . ASP A 1 145 ? -0.349 3.330 -4.701 1.00 90.56 145 ASP A CA 1
ATOM 1121 C C . ASP A 1 145 ? -0.275 2.403 -5.931 1.00 90.56 145 ASP A C 1
ATOM 1123 O O . ASP A 1 145 ? -0.755 2.750 -7.011 1.00 90.56 145 ASP A O 1
ATOM 1127 N N . GLU A 1 146 ? 0.261 1.189 -5.759 1.00 87.44 146 GLU A N 1
ATOM 1128 C CA . GLU A 1 146 ? 0.299 0.152 -6.799 1.00 87.44 146 GLU A CA 1
ATOM 1129 C C . GLU A 1 146 ? -1.096 -0.419 -7.109 1.00 87.44 146 GLU A C 1
ATOM 1131 O O . GLU A 1 146 ? -1.471 -0.593 -8.271 1.00 87.44 146 GLU A O 1
ATOM 1136 N N . VAL A 1 147 ? -1.880 -0.721 -6.072 1.00 91.94 147 VAL A N 1
ATOM 1137 C CA . VAL A 1 147 ? -3.164 -1.422 -6.200 1.00 91.94 147 VAL A CA 1
ATOM 1138 C C . VAL A 1 147 ? -4.291 -0.499 -6.656 1.00 91.94 147 VAL A C 1
ATOM 1140 O O . VAL A 1 147 ? -5.139 -0.914 -7.447 1.00 91.94 147 VAL A O 1
ATOM 1143 N N . VAL A 1 148 ? -4.319 0.751 -6.191 1.00 93.56 148 VAL A N 1
ATOM 1144 C CA . VAL A 1 148 ? -5.411 1.686 -6.496 1.00 93.56 148 VAL A CA 1
ATOM 1145 C C . VAL A 1 148 ? -5.501 1.970 -7.996 1.00 93.56 148 VAL A C 1
ATOM 1147 O O . VAL A 1 148 ? -6.601 2.009 -8.546 1.00 93.56 148 VAL A O 1
ATOM 1150 N N . ALA A 1 149 ? -4.359 2.083 -8.682 1.00 91.19 149 ALA A N 1
ATOM 1151 C CA . ALA A 1 149 ? -4.312 2.261 -10.130 1.00 91.19 149 ALA A CA 1
ATOM 1152 C C . ALA A 1 149 ? -4.926 1.055 -10.861 1.00 91.19 149 ALA A C 1
ATOM 1154 O O . ALA A 1 149 ? -5.794 1.223 -11.721 1.00 91.19 149 ALA A O 1
ATOM 1155 N N . ALA A 1 150 ? -4.546 -0.162 -10.459 1.00 90.75 150 ALA A N 1
ATOM 1156 C CA . ALA A 1 150 ? -5.072 -1.396 -11.036 1.00 90.75 150 ALA A CA 1
ATOM 1157 C C . ALA A 1 150 ? -6.585 -1.560 -10.793 1.00 90.75 150 ALA A C 1
ATOM 1159 O O . ALA A 1 150 ? -7.321 -1.961 -11.697 1.00 90.75 150 ALA A O 1
ATOM 1160 N N . GLU A 1 151 ? -7.079 -1.213 -9.602 1.00 92.38 151 GLU A N 1
ATOM 1161 C CA . GLU A 1 151 ? -8.512 -1.270 -9.291 1.00 92.38 151 GLU A CA 1
ATOM 1162 C C . GLU A 1 151 ? -9.322 -0.199 -10.038 1.00 92.38 151 GLU A C 1
ATOM 1164 O O . GLU A 1 151 ? -10.446 -0.467 -10.468 1.00 92.38 151 GLU A O 1
ATOM 1169 N N . ILE A 1 152 ? -8.752 0.985 -10.289 1.00 91.75 152 ILE A N 1
ATOM 1170 C CA . ILE A 1 152 ? -9.373 1.988 -11.165 1.00 91.75 152 ILE A CA 1
ATOM 1171 C C . ILE A 1 152 ? -9.488 1.451 -12.596 1.00 91.75 152 ILE A C 1
ATOM 1173 O O . ILE A 1 152 ? -10.571 1.514 -13.181 1.00 91.75 152 ILE A O 1
ATOM 1177 N N . GLU A 1 153 ? -8.421 0.882 -13.162 1.00 91.50 153 GLU A N 1
ATOM 1178 C CA . GLU A 1 153 ? -8.467 0.282 -14.503 1.00 91.50 153 GLU A CA 1
ATOM 1179 C C . GLU A 1 153 ? -9.490 -0.855 -14.590 1.00 91.50 153 GLU A C 1
ATOM 1181 O O . GLU A 1 153 ? -10.256 -0.952 -15.556 1.00 91.50 153 GLU A O 1
ATOM 1186 N N . ARG A 1 154 ? -9.546 -1.701 -13.558 1.00 89.88 154 ARG A N 1
ATOM 1187 C CA . ARG A 1 154 ? -10.535 -2.773 -13.432 1.00 89.88 154 ARG A CA 1
ATOM 1188 C C . ARG A 1 154 ? -11.959 -2.216 -13.388 1.00 89.88 154 ARG A C 1
ATOM 1190 O O . ARG A 1 154 ? -12.825 -2.725 -14.102 1.00 89.88 154 ARG A O 1
ATOM 1197 N N . SER A 1 155 ? -12.192 -1.156 -12.612 1.00 90.62 155 SER A N 1
ATOM 1198 C CA . SER A 1 155 ? -13.468 -0.434 -12.548 1.00 90.62 155 SER A CA 1
ATOM 1199 C C . SER A 1 155 ? -13.902 0.053 -13.933 1.00 90.62 155 SER A C 1
ATOM 1201 O O . SER A 1 155 ? -15.048 -0.180 -14.325 1.00 90.62 155 SER A O 1
ATOM 1203 N N . VAL A 1 156 ? -12.989 0.649 -14.715 1.00 90.25 156 VAL A N 1
ATOM 1204 C CA . VAL A 1 156 ? -13.270 1.075 -16.100 1.00 90.25 156 VAL A CA 1
ATOM 1205 C C . VAL A 1 156 ? -13.636 -0.121 -16.978 1.00 90.25 156 VAL A C 1
ATOM 1207 O O . VAL A 1 156 ? -14.676 -0.112 -17.637 1.00 90.25 156 VAL A O 1
ATOM 1210 N N . ARG A 1 157 ? -12.801 -1.165 -16.970 1.00 90.69 157 ARG A N 1
ATOM 1211 C CA . ARG A 1 157 ? -12.948 -2.339 -17.841 1.00 90.69 157 ARG A CA 1
ATOM 1212 C C . ARG A 1 157 ? -14.259 -3.081 -17.607 1.00 90.69 157 ARG A C 1
ATOM 1214 O O . ARG A 1 157 ? -14.908 -3.496 -18.564 1.00 90.69 157 ARG A O 1
ATOM 1221 N N . HIS A 1 158 ? -14.640 -3.256 -16.346 1.00 90.25 158 HIS A N 1
ATOM 1222 C CA . HIS A 1 158 ? -15.816 -4.035 -15.965 1.00 90.25 158 HIS A CA 1
ATOM 1223 C C . HIS A 1 158 ? -17.059 -3.181 -15.708 1.00 90.25 158 HIS A C 1
ATOM 1225 O O . HIS A 1 158 ? -18.113 -3.740 -15.414 1.00 90.25 158 HIS A O 1
ATOM 1231 N N . ARG A 1 159 ? -16.956 -1.849 -15.826 1.00 88.94 159 ARG A N 1
ATOM 1232 C CA . ARG A 1 159 ? -18.026 -0.895 -15.485 1.00 88.94 159 ARG A CA 1
ATOM 1233 C C . ARG A 1 159 ? -18.590 -1.134 -14.081 1.00 88.94 159 ARG A C 1
ATOM 1235 O O . ARG A 1 159 ? -19.794 -1.057 -13.855 1.00 88.94 159 ARG A O 1
ATOM 1242 N N . GLN A 1 160 ? -17.702 -1.455 -13.146 1.00 91.06 160 GLN A N 1
ATOM 1243 C CA . GLN A 1 160 ? -18.037 -1.667 -11.742 1.00 91.06 160 GLN A CA 1
ATOM 1244 C C . GLN A 1 160 ? -17.536 -0.485 -10.915 1.00 91.06 160 GLN A C 1
ATOM 1246 O O . GLN A 1 160 ? -16.447 0.023 -11.193 1.00 91.06 160 GLN A O 1
ATOM 1251 N N . PRO A 1 161 ? -18.296 -0.028 -9.909 1.00 93.38 161 PRO A N 1
ATOM 1252 C CA . PRO A 1 161 ? -17.858 1.071 -9.065 1.00 93.38 161 PRO A CA 1
ATOM 1253 C C . PRO A 1 161 ? -16.685 0.643 -8.181 1.00 93.38 161 PRO A C 1
ATOM 1255 O O . PRO A 1 161 ? -16.551 -0.524 -7.813 1.00 93.38 161 PRO A O 1
ATOM 1258 N N . VAL A 1 162 ? -15.846 1.601 -7.815 1.00 95.38 162 VAL A N 1
ATOM 1259 C CA . VAL A 1 162 ? -14.818 1.434 -6.787 1.00 95.38 162 VAL A CA 1
ATOM 1260 C C . VAL A 1 162 ? -14.885 2.642 -5.871 1.00 95.38 162 VAL A C 1
ATOM 1262 O O . VAL A 1 162 ? -15.035 3.774 -6.338 1.00 95.38 162 VAL A O 1
ATOM 1265 N N . SER A 1 163 ? -14.801 2.400 -4.568 1.00 97.00 163 SER A N 1
ATOM 1266 C CA . SER A 1 163 ? -14.798 3.463 -3.568 1.00 97.00 163 SER A CA 1
ATOM 1267 C C . SER A 1 163 ? -13.615 3.328 -2.622 1.00 97.00 163 SER A C 1
ATOM 1269 O O . SER A 1 163 ? -13.072 2.240 -2.427 1.00 97.00 163 SER A O 1
ATOM 1271 N N . LEU A 1 164 ? -13.269 4.444 -1.996 1.00 97.62 164 LEU A N 1
ATOM 1272 C CA . LEU A 1 164 ? -12.289 4.538 -0.930 1.00 97.62 164 LEU A CA 1
ATOM 1273 C C . LEU A 1 164 ? -12.978 4.955 0.366 1.00 97.62 164 LEU A C 1
ATOM 1275 O O . LEU A 1 164 ? -13.863 5.813 0.357 1.00 97.62 164 LEU A O 1
ATOM 1279 N N . ILE A 1 165 ? -12.540 4.360 1.470 1.00 98.44 165 ILE A N 1
ATOM 1280 C CA . ILE A 1 165 ? -12.882 4.777 2.828 1.00 98.44 165 ILE A CA 1
ATOM 1281 C C . ILE A 1 165 ? -11.566 5.144 3.510 1.00 98.44 165 ILE A C 1
ATOM 1283 O O . ILE A 1 165 ? -10.749 4.261 3.755 1.00 98.44 165 ILE A O 1
ATOM 1287 N N . LEU A 1 166 ? -11.341 6.425 3.780 1.00 98.19 166 LEU A N 1
ATOM 1288 C CA . LEU A 1 166 ? -10.195 6.908 4.554 1.00 98.19 166 LEU A CA 1
ATOM 1289 C C . LEU A 1 166 ? -10.666 7.158 5.981 1.00 98.19 166 LEU A C 1
ATOM 1291 O O . LEU A 1 166 ? -11.717 7.767 6.170 1.00 98.19 166 LEU A O 1
ATOM 1295 N N . PHE A 1 167 ? -9.915 6.704 6.973 1.00 98.00 167 PHE A N 1
ATOM 1296 C CA . PHE A 1 167 ? -10.281 6.917 8.363 1.00 98.00 167 PHE A CA 1
ATOM 1297 C C . PHE A 1 167 ? -9.083 7.065 9.286 1.00 98.00 167 PHE A C 1
ATOM 1299 O O . PHE A 1 167 ? -7.993 6.577 8.994 1.00 98.00 167 PHE A O 1
ATOM 1306 N N . ASP A 1 168 ? -9.328 7.740 10.401 1.00 98.31 168 ASP A N 1
ATOM 1307 C CA . ASP A 1 168 ? -8.343 8.093 11.417 1.00 98.31 168 ASP A CA 1
ATOM 1308 C C . ASP A 1 168 ? -8.868 7.741 12.817 1.00 98.31 168 ASP A C 1
ATOM 1310 O O . ASP A 1 168 ? -10.085 7.709 13.040 1.00 98.31 168 ASP A O 1
ATOM 1314 N N . ILE A 1 169 ? -7.958 7.433 13.745 1.00 98.25 169 ILE A N 1
ATOM 1315 C CA . ILE A 1 169 ? -8.301 7.093 15.131 1.00 98.25 169 ILE A CA 1
ATOM 1316 C C . ILE A 1 169 ? -8.461 8.367 15.954 1.00 98.25 169 ILE A C 1
ATOM 1318 O O . ILE A 1 169 ? -7.501 9.100 16.194 1.00 98.25 169 ILE A O 1
ATOM 1322 N N . ASP A 1 170 ? -9.659 8.578 16.496 1.00 97.94 170 ASP A N 1
ATOM 1323 C CA . ASP A 1 170 ? -9.949 9.799 17.233 1.00 97.94 170 ASP A CA 1
ATOM 1324 C C . ASP A 1 170 ? -9.080 9.898 18.496 1.00 97.94 170 ASP A C 1
ATOM 1326 O O . ASP A 1 170 ? -9.016 8.990 19.331 1.00 97.94 170 ASP A O 1
ATOM 1330 N N . HIS A 1 171 ? -8.431 11.050 18.667 1.00 96.44 171 HIS A N 1
ATOM 1331 C CA . HIS A 1 171 ? -7.594 11.356 19.829 1.00 96.44 171 HIS A CA 1
ATOM 1332 C C . HIS A 1 171 ? -6.434 10.365 20.067 1.00 96.44 171 HIS A C 1
ATOM 1334 O O . HIS A 1 171 ? -5.998 10.203 21.213 1.00 96.44 171 HIS A O 1
ATOM 1340 N N . PHE A 1 172 ? -5.877 9.744 19.022 1.00 97.50 172 PHE A N 1
ATOM 1341 C CA . PHE A 1 172 ? -4.796 8.760 19.172 1.00 97.50 172 PHE A CA 1
ATOM 1342 C C . PHE A 1 172 ? -3.547 9.309 19.874 1.00 97.50 172 PHE A C 1
ATOM 1344 O O . PHE A 1 172 ? -2.953 8.636 20.719 1.00 97.50 172 PHE A O 1
ATOM 1351 N N . LYS A 1 173 ? -3.187 10.577 19.640 1.00 96.44 173 LYS A N 1
ATOM 1352 C CA . LYS A 1 173 ? -2.122 11.232 20.416 1.00 96.44 173 LYS A CA 1
ATOM 1353 C C . LYS A 1 173 ? -2.392 11.194 21.927 1.00 96.44 173 LYS A C 1
ATOM 1355 O O . LYS A 1 173 ? -1.490 10.875 22.693 1.00 96.44 173 LYS A O 1
ATOM 1360 N N . ARG A 1 174 ? -3.637 11.428 22.366 1.00 96.94 174 ARG A N 1
ATOM 1361 C CA . ARG A 1 174 ? -4.017 11.356 23.791 1.00 96.94 174 ARG A CA 1
ATOM 1362 C C . ARG A 1 174 ? -3.872 9.939 24.340 1.00 96.94 174 ARG A C 1
ATOM 1364 O O . ARG A 1 174 ? -3.479 9.780 25.492 1.00 96.94 174 ARG A O 1
ATOM 1371 N N . ILE A 1 175 ? -4.179 8.925 23.529 1.00 96.69 175 ILE A N 1
ATOM 1372 C CA . ILE A 1 175 ? -3.950 7.521 23.882 1.00 96.69 175 ILE A CA 1
ATOM 1373 C C . ILE A 1 175 ? -2.458 7.284 24.147 1.00 96.69 175 ILE A C 1
ATOM 1375 O O . ILE A 1 175 ? -2.107 6.786 25.216 1.00 96.69 175 ILE A O 1
ATOM 1379 N N . ASN A 1 176 ? -1.586 7.701 23.227 1.00 97.12 176 ASN A N 1
ATOM 1380 C CA . ASN A 1 176 ? -0.138 7.556 23.391 1.00 97.12 176 ASN A CA 1
ATOM 1381 C C . ASN A 1 176 ? 0.393 8.318 24.606 1.00 97.12 176 ASN A C 1
ATOM 1383 O O . ASN A 1 176 ? 1.178 7.767 25.372 1.00 97.12 176 ASN A O 1
ATOM 1387 N N . ASP A 1 177 ? -0.061 9.553 24.809 1.00 97.69 177 ASP A N 1
ATOM 1388 C CA . ASP A 1 177 ? 0.395 10.395 25.914 1.00 97.69 177 ASP A CA 1
ATOM 1389 C C . ASP A 1 177 ? -0.060 9.844 27.282 1.00 97.69 177 ASP A C 1
ATOM 1391 O O . ASP A 1 177 ? 0.637 10.013 28.280 1.00 97.69 177 ASP A O 1
ATOM 1395 N N . THR A 1 178 ? -1.212 9.160 27.341 1.00 97.56 178 THR A N 1
ATOM 1396 C CA . THR A 1 178 ? -1.790 8.638 28.597 1.00 97.56 178 THR A CA 1
ATOM 1397 C C . THR A 1 178 ? -1.310 7.225 28.932 1.00 97.56 178 THR A C 1
ATOM 1399 O O . THR A 1 178 ? -1.037 6.926 30.092 1.00 97.56 178 THR A O 1
ATOM 1402 N N . TYR A 1 179 ? -1.221 6.344 27.932 1.00 96.44 179 TYR A N 1
ATOM 1403 C CA . TYR A 1 179 ? -0.962 4.910 28.120 1.00 96.44 179 TYR A CA 1
ATOM 1404 C C . TYR A 1 179 ? 0.396 4.457 27.558 1.00 96.44 179 TYR A C 1
ATOM 1406 O O . TYR A 1 179 ? 0.778 3.297 27.710 1.00 96.44 179 TYR A O 1
ATOM 1414 N N . GLY A 1 180 ? 1.144 5.366 26.930 1.00 97.06 180 GLY A N 1
ATOM 1415 C CA . GLY A 1 180 ? 2.429 5.097 26.293 1.00 97.06 180 GLY A CA 1
ATOM 1416 C C . GLY A 1 180 ? 2.303 4.526 24.878 1.00 97.06 180 GLY A C 1
ATOM 1417 O O . GLY A 1 180 ? 1.300 3.922 24.498 1.00 97.06 180 GLY A O 1
ATOM 1418 N N . HIS A 1 181 ? 3.372 4.663 24.091 1.00 96.38 181 HIS A N 1
ATOM 1419 C CA . HIS A 1 181 ? 3.404 4.216 22.691 1.00 96.38 181 HIS A CA 1
ATOM 1420 C C . HIS A 1 181 ? 3.145 2.714 22.508 1.00 96.38 181 HIS A C 1
ATOM 1422 O O . HIS A 1 181 ? 2.523 2.318 21.529 1.00 96.38 181 HIS A O 1
ATOM 1428 N N . GLN A 1 182 ? 3.548 1.866 23.461 1.00 96.56 182 GLN A N 1
ATOM 1429 C CA . GLN A 1 182 ? 3.261 0.426 23.390 1.00 96.56 182 GLN A CA 1
ATOM 1430 C C . GLN A 1 182 ? 1.755 0.126 23.434 1.00 96.56 182 GLN A C 1
ATOM 1432 O O . GLN A 1 182 ? 1.291 -0.807 22.775 1.00 96.56 182 GLN A O 1
ATOM 1437 N N . ALA A 1 183 ? 0.985 0.920 24.184 1.00 96.44 183 ALA A N 1
ATOM 1438 C CA . ALA A 1 183 ? -0.465 0.798 24.221 1.00 96.44 183 ALA A CA 1
ATOM 1439 C C . ALA A 1 183 ? -1.090 1.239 22.892 1.00 96.44 183 ALA A C 1
ATOM 1441 O O . ALA A 1 183 ? -1.964 0.532 22.390 1.00 96.44 183 ALA A O 1
ATOM 1442 N N . GLY A 1 184 ? -0.606 2.337 22.298 1.00 97.50 184 GLY A N 1
ATOM 1443 C CA . GLY A 1 184 ? -1.020 2.782 20.963 1.00 97.50 184 GLY A CA 1
ATOM 1444 C C . GLY A 1 184 ? -0.715 1.749 19.878 1.00 97.50 184 GLY A C 1
ATOM 1445 O O . GLY A 1 184 ? -1.581 1.424 19.069 1.00 97.50 184 GLY A O 1
ATOM 1446 N N . ASP A 1 185 ? 0.466 1.136 19.918 1.00 97.94 185 ASP A N 1
ATOM 1447 C CA . ASP A 1 185 ? 0.834 0.030 19.033 1.00 97.94 185 ASP A CA 1
ATOM 1448 C C . ASP A 1 185 ? -0.119 -1.168 19.167 1.00 97.94 185 ASP A C 1
ATOM 1450 O O . ASP A 1 185 ? -0.474 -1.799 18.169 1.00 97.94 185 ASP A O 1
ATOM 1454 N N . SER A 1 186 ? -0.553 -1.494 20.391 1.00 97.50 186 SER A N 1
ATOM 1455 C CA . SER A 1 186 ? -1.570 -2.532 20.619 1.00 97.50 186 SER A CA 1
ATOM 1456 C C . SER A 1 186 ? -2.905 -2.154 19.986 1.00 97.50 186 SER A C 1
ATOM 1458 O O . SER A 1 186 ? -3.487 -2.970 19.272 1.00 97.50 186 SER A O 1
ATOM 1460 N N . VAL A 1 187 ? -3.346 -0.904 20.172 1.00 98.06 187 VAL A N 1
ATOM 1461 C CA . VAL A 1 187 ? -4.586 -0.386 19.575 1.00 98.06 187 VAL A CA 1
ATOM 1462 C C . VAL A 1 187 ? -4.554 -0.517 18.056 1.00 98.06 187 VAL A C 1
ATOM 1464 O O . VAL A 1 187 ? -5.504 -1.032 17.475 1.00 98.06 187 VAL A O 1
ATOM 1467 N N . LEU A 1 188 ? -3.448 -0.145 17.407 1.00 98.38 188 LEU A N 1
ATOM 1468 C CA . LEU A 1 188 ? -3.301 -0.251 15.952 1.00 98.38 188 LEU A CA 1
ATOM 1469 C C . LEU A 1 188 ? -3.405 -1.704 15.455 1.00 98.38 188 LEU A C 1
ATOM 1471 O O . LEU A 1 188 ? -4.076 -1.973 14.457 1.00 98.38 188 LEU A O 1
ATOM 1475 N N . ARG A 1 189 ? -2.778 -2.662 16.155 1.00 97.94 189 ARG A N 1
ATOM 1476 C CA . ARG A 1 189 ? -2.864 -4.095 15.808 1.00 97.94 189 ARG A CA 1
ATOM 1477 C C . ARG A 1 189 ? -4.276 -4.647 15.991 1.00 97.94 189 ARG A C 1
ATOM 1479 O O . ARG A 1 189 ? -4.780 -5.363 15.124 1.00 97.94 189 ARG A O 1
ATOM 1486 N N . GLU A 1 190 ? -4.911 -4.327 17.114 1.00 98.12 190 GLU A N 1
ATOM 1487 C CA . GLU A 1 190 ? -6.279 -4.754 17.409 1.00 98.12 190 GLU A CA 1
ATOM 1488 C C . GLU A 1 190 ? -7.272 -4.162 16.406 1.00 98.12 190 GLU A C 1
ATOM 1490 O O . GLU A 1 190 ? -8.121 -4.888 15.888 1.00 98.12 190 GLU A O 1
ATOM 1495 N N . LEU A 1 191 ? -7.114 -2.885 16.052 1.00 98.38 191 LEU A N 1
ATOM 1496 C CA . LEU A 1 191 ? -7.966 -2.199 15.087 1.00 98.38 191 LEU A CA 1
ATOM 1497 C C . LEU A 1 191 ? -7.916 -2.886 13.722 1.00 98.38 191 LEU A C 1
ATOM 1499 O O . LEU A 1 191 ? -8.962 -3.179 13.146 1.00 98.38 191 LEU A O 1
ATOM 1503 N N . VAL A 1 192 ? -6.725 -3.241 13.231 1.00 98.12 192 VAL A N 1
ATOM 1504 C CA . VAL A 1 192 ? -6.596 -3.985 11.968 1.00 98.12 192 VAL A CA 1
ATOM 1505 C C . VAL A 1 192 ? -7.317 -5.334 12.027 1.00 98.12 192 VAL A C 1
ATOM 1507 O O . VAL A 1 192 ? -7.959 -5.727 11.052 1.00 98.12 192 VAL A O 1
ATOM 1510 N N . SER A 1 193 ? -7.274 -6.031 13.165 1.00 97.75 193 SER A N 1
ATOM 1511 C CA . SER A 1 193 ? -8.014 -7.285 13.364 1.00 97.75 193 SER A CA 1
ATOM 1512 C C . SER A 1 193 ? -9.533 -7.078 13.316 1.00 97.75 193 SER A C 1
ATOM 1514 O O . SER A 1 193 ? -10.236 -7.848 12.657 1.00 97.75 193 SER A O 1
ATOM 1516 N N . VAL A 1 194 ? -10.044 -6.026 13.962 1.00 98.25 194 VAL A N 1
ATOM 1517 C CA . VAL A 1 194 ? -11.474 -5.667 13.950 1.00 98.25 194 VAL A CA 1
ATOM 1518 C C . VAL A 1 194 ? -11.938 -5.329 12.532 1.00 98.25 194 VAL A C 1
ATOM 1520 O O . VAL A 1 194 ? -12.925 -5.889 12.047 1.00 98.25 194 VAL A O 1
ATOM 1523 N N . VAL A 1 195 ? -11.192 -4.482 11.821 1.00 98.25 195 VAL A N 1
ATOM 1524 C CA . VAL A 1 195 ? -11.549 -4.061 10.460 1.00 98.25 195 VAL A CA 1
ATOM 1525 C C . VAL A 1 195 ? -11.499 -5.244 9.493 1.00 98.25 195 VAL A C 1
ATOM 1527 O O . VAL A 1 195 ? -12.443 -5.443 8.733 1.00 98.25 195 VAL A O 1
ATOM 1530 N N . ARG A 1 196 ? -10.471 -6.103 9.567 1.00 97.69 196 ARG A N 1
ATOM 1531 C CA . ARG A 1 196 ? -10.361 -7.310 8.721 1.00 97.69 196 ARG A CA 1
ATOM 1532 C C . ARG A 1 196 ? -11.512 -8.298 8.896 1.00 97.69 196 ARG A C 1
ATOM 1534 O O . ARG A 1 196 ? -11.867 -8.971 7.937 1.00 97.69 196 ARG A O 1
ATOM 1541 N N . LYS A 1 197 ? -12.092 -8.392 10.095 1.00 97.81 197 LYS A N 1
ATOM 1542 C CA . LYS A 1 197 ? -13.289 -9.215 10.350 1.00 97.81 197 LYS A CA 1
ATOM 1543 C C . LYS A 1 197 ? -14.572 -8.587 9.797 1.00 97.81 197 LYS A C 1
ATOM 1545 O O . LYS A 1 197 ? -15.564 -9.292 9.637 1.00 97.81 197 LYS A O 1
ATOM 1550 N N . THR A 1 198 ? -14.553 -7.281 9.541 1.00 97.56 198 THR A N 1
ATOM 1551 C CA . THR A 1 198 ? -15.716 -6.499 9.104 1.00 97.56 198 THR A CA 1
ATOM 1552 C C . THR A 1 198 ? -15.792 -6.384 7.580 1.00 97.56 198 THR A C 1
ATOM 1554 O O . THR A 1 198 ? -16.882 -6.437 7.009 1.00 97.56 198 THR A O 1
ATOM 1557 N N . ILE A 1 199 ? -14.644 -6.235 6.914 1.00 97.56 199 ILE A N 1
ATOM 1558 C CA . ILE A 1 199 ? -14.551 -6.111 5.453 1.00 97.56 199 ILE A CA 1
ATOM 1559 C C . ILE A 1 199 ? -14.573 -7.478 4.751 1.00 97.56 199 ILE A C 1
ATOM 1561 O O . ILE A 1 199 ? -14.325 -8.519 5.361 1.00 97.56 199 ILE A O 1
ATOM 1565 N N . ARG A 1 200 ? -14.875 -7.494 3.447 1.00 96.56 200 ARG A N 1
ATOM 1566 C CA . ARG A 1 200 ? -14.875 -8.726 2.640 1.00 96.56 200 ARG A CA 1
ATOM 1567 C C . ARG A 1 200 ? -13.455 -9.088 2.213 1.00 96.56 200 ARG A C 1
ATOM 1569 O O . ARG A 1 200 ? -12.576 -8.240 2.172 1.00 96.56 200 ARG A O 1
ATOM 1576 N N . SER A 1 201 ? -13.246 -10.330 1.775 1.00 91.56 201 SER A N 1
ATOM 1577 C CA . SER A 1 201 ? -11.938 -10.791 1.277 1.00 91.56 201 SER A CA 1
ATOM 1578 C C . SER A 1 201 ? -11.442 -10.060 0.024 1.00 91.56 201 SER A C 1
ATOM 1580 O O . SER A 1 201 ? -10.254 -10.104 -0.271 1.00 91.56 201 SER A O 1
ATOM 1582 N N . ILE A 1 202 ? -12.354 -9.454 -0.743 1.00 92.81 202 ILE A N 1
ATOM 1583 C CA . ILE A 1 202 ? -12.029 -8.659 -1.936 1.00 92.81 202 ILE A CA 1
ATOM 1584 C C . ILE A 1 202 ? -11.714 -7.198 -1.604 1.00 92.81 202 ILE A C 1
ATOM 1586 O O . ILE A 1 202 ? -11.156 -6.498 -2.444 1.00 92.81 202 ILE A O 1
ATOM 1590 N N . ASP A 1 203 ? -12.099 -6.743 -0.410 1.00 95.94 203 ASP A N 1
ATOM 1591 C CA . ASP A 1 203 ? -11.788 -5.406 0.072 1.00 95.94 203 ASP A CA 1
ATOM 1592 C C . ASP A 1 203 ? -10.385 -5.430 0.677 1.00 95.94 203 ASP A C 1
ATOM 1594 O O . ASP A 1 203 ? -9.938 -6.432 1.242 1.00 95.94 203 ASP A O 1
ATOM 1598 N N . MET A 1 204 ? -9.670 -4.318 0.561 1.00 96.75 204 MET A N 1
ATOM 1599 C CA . MET A 1 204 ? -8.266 -4.259 0.959 1.00 96.75 204 MET A CA 1
ATOM 1600 C C . MET A 1 204 ? -8.055 -3.151 1.976 1.00 96.75 204 MET A C 1
ATOM 1602 O O . MET A 1 204 ? -8.452 -2.015 1.735 1.00 96.75 204 MET A O 1
ATOM 1606 N N . LEU A 1 205 ? -7.424 -3.495 3.100 1.00 98.25 205 LEU A N 1
ATOM 1607 C CA . LEU A 1 205 ? -7.089 -2.572 4.181 1.00 98.25 205 LEU A CA 1
ATOM 1608 C C . LEU A 1 205 ? -5.608 -2.198 4.132 1.00 98.25 205 LEU A C 1
ATOM 1610 O O . LEU A 1 205 ? -4.736 -3.073 4.169 1.00 98.25 205 LEU A O 1
ATOM 1614 N N . PHE A 1 206 ? -5.356 -0.896 4.137 1.00 98.06 206 PHE A N 1
ATOM 1615 C CA . PHE A 1 206 ? -4.039 -0.288 4.089 1.00 98.06 206 PHE A CA 1
ATOM 1616 C C . PHE A 1 206 ? -3.831 0.616 5.301 1.00 98.06 206 PHE A C 1
ATOM 1618 O O . PHE A 1 206 ? -4.749 1.318 5.719 1.00 98.06 206 PHE A O 1
ATOM 1625 N N . ARG A 1 207 ? -2.613 0.644 5.834 1.00 97.62 207 ARG A N 1
ATOM 1626 C CA . ARG A 1 207 ? -2.150 1.687 6.743 1.00 97.62 207 ARG A CA 1
ATOM 1627 C C . ARG A 1 207 ? -1.517 2.800 5.913 1.00 97.62 207 ARG A C 1
ATOM 1629 O O . ARG A 1 207 ? -0.496 2.590 5.255 1.00 97.62 207 ARG A O 1
ATOM 1636 N N . TRP A 1 208 ? -2.163 3.958 5.915 1.00 95.31 208 TRP A N 1
ATOM 1637 C CA . TRP A 1 208 ? -1.782 5.118 5.112 1.00 95.31 208 TRP A CA 1
ATOM 1638 C C . TRP A 1 208 ? -0.732 5.983 5.812 1.00 95.31 208 TRP A C 1
ATOM 1640 O O . TRP A 1 208 ? 0.213 6.459 5.178 1.00 95.31 208 TRP A O 1
ATOM 1650 N N . GLY A 1 209 ? -0.889 6.126 7.128 1.00 91.12 209 GLY A N 1
ATOM 1651 C CA . GLY A 1 209 ? -0.071 6.964 7.995 1.00 91.12 209 GLY A CA 1
ATOM 1652 C C . GLY A 1 209 ? 0.033 6.386 9.407 1.00 91.12 209 GLY A C 1
ATOM 1653 O O . GLY A 1 209 ? -0.267 5.216 9.638 1.00 91.12 209 GLY A O 1
ATOM 1654 N N . GLY A 1 210 ? 0.492 7.202 10.360 1.00 93.44 210 GLY A N 1
ATOM 1655 C CA . GLY A 1 210 ? 0.689 6.791 11.756 1.00 93.44 210 GLY A CA 1
ATOM 1656 C C . GLY A 1 210 ? -0.554 6.121 12.351 1.00 93.44 210 GLY A C 1
ATOM 1657 O O . GLY A 1 210 ? -0.501 4.939 12.691 1.00 93.44 210 GLY A O 1
ATOM 1658 N N . GLU A 1 211 ? -1.666 6.849 12.402 1.00 95.62 211 GLU A N 1
ATOM 1659 C CA . GLU A 1 211 ? -2.977 6.364 12.863 1.00 95.62 211 GLU A CA 1
ATOM 1660 C C . GLU A 1 211 ? -4.050 6.318 11.757 1.00 95.62 211 GLU A C 1
ATOM 1662 O O . GLU A 1 211 ? -5.178 5.900 12.005 1.00 95.62 211 GLU A O 1
ATOM 1667 N N . GLU A 1 212 ? -3.667 6.653 10.521 1.00 97.75 212 GLU A N 1
ATOM 1668 C CA . GLU A 1 212 ? -4.558 6.722 9.361 1.00 97.75 212 GLU A CA 1
ATOM 1669 C C . GLU A 1 212 ? -4.593 5.404 8.573 1.00 97.75 212 GLU A C 1
ATOM 1671 O O . GLU A 1 212 ? -3.555 4.811 8.242 1.00 97.75 212 GLU A O 1
ATOM 1676 N N . PHE A 1 213 ? -5.792 4.991 8.171 1.00 98.50 213 PHE A N 1
ATOM 1677 C CA . PHE A 1 213 ? -6.052 3.772 7.414 1.00 98.50 213 PHE A CA 1
ATOM 1678 C C . PHE A 1 213 ? -6.959 4.031 6.212 1.00 98.50 213 PHE A C 1
ATOM 1680 O O . PHE A 1 213 ? -7.812 4.913 6.220 1.00 98.50 213 PHE A O 1
ATOM 1687 N N . VAL A 1 214 ? -6.795 3.216 5.172 1.00 98.38 214 VAL A N 1
ATOM 1688 C CA . VAL A 1 214 ? -7.609 3.264 3.955 1.00 98.38 214 VAL A CA 1
ATOM 1689 C C . VAL A 1 214 ? -8.177 1.885 3.659 1.00 98.38 214 VAL A C 1
ATOM 1691 O O . VAL A 1 214 ? -7.458 0.889 3.708 1.00 98.38 214 VAL A O 1
ATOM 1694 N N . VAL A 1 215 ? -9.456 1.823 3.298 1.00 98.38 215 VAL A N 1
ATOM 1695 C CA . VAL A 1 215 ? -10.078 0.645 2.690 1.00 98.38 215 VAL A CA 1
ATOM 1696 C C . VAL A 1 215 ? -10.408 0.938 1.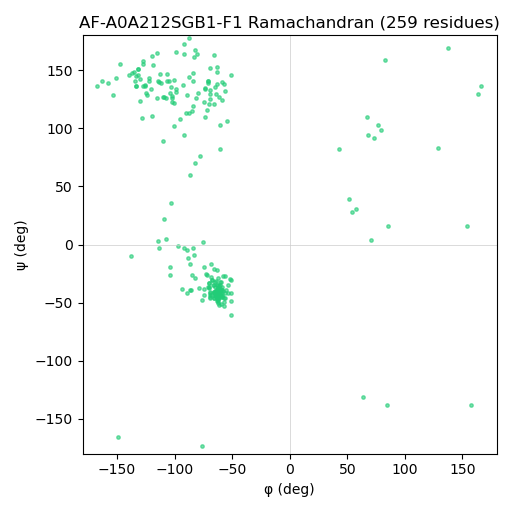233 1.00 98.38 215 VAL A C 1
ATOM 1698 O O . VAL A 1 215 ? -11.100 1.911 0.931 1.00 98.38 215 VAL A O 1
ATOM 1701 N N . ILE A 1 216 ? -9.950 0.068 0.333 1.00 97.88 216 ILE A N 1
ATOM 1702 C CA . ILE A 1 216 ? -10.460 -0.002 -1.040 1.00 97.88 216 ILE A CA 1
ATOM 1703 C C . ILE A 1 216 ? -11.662 -0.948 -1.032 1.00 97.88 216 ILE A C 1
ATOM 1705 O O . ILE A 1 216 ? -11.499 -2.149 -0.808 1.00 97.88 216 ILE A O 1
ATOM 1709 N N . ALA A 1 217 ? -12.855 -0.404 -1.277 1.00 97.00 217 ALA A N 1
ATOM 1710 C CA . ALA A 1 217 ? -14.092 -1.166 -1.408 1.00 97.00 217 ALA A CA 1
ATOM 1711 C C . ALA A 1 217 ? -14.305 -1.529 -2.885 1.00 97.00 217 ALA A C 1
ATOM 1713 O O . ALA A 1 217 ? -14.825 -0.738 -3.685 1.00 97.00 217 ALA A O 1
ATOM 1714 N N . ALA A 1 218 ? -13.850 -2.725 -3.259 1.00 94.25 218 ALA A N 1
ATOM 1715 C CA . ALA A 1 218 ? -13.868 -3.185 -4.641 1.00 94.25 218 ALA A CA 1
ATOM 1716 C C . ALA A 1 218 ? -15.303 -3.484 -5.096 1.00 94.25 218 ALA A C 1
ATOM 1718 O O . ALA A 1 218 ? -16.113 -4.036 -4.348 1.00 94.25 218 ALA A O 1
ATOM 1719 N N . SER A 1 219 ? -15.631 -3.139 -6.347 1.00 93.25 219 SER A N 1
ATOM 1720 C CA . SER A 1 219 ? -16.968 -3.373 -6.927 1.00 93.25 219 SER A CA 1
ATOM 1721 C C . SER A 1 219 ? -18.122 -2.791 -6.091 1.00 93.25 219 SER A C 1
ATOM 1723 O O . SER A 1 219 ? -19.235 -3.320 -6.107 1.00 93.25 219 SER A O 1
ATOM 1725 N N . THR A 1 220 ? -17.861 -1.721 -5.334 1.00 94.25 220 THR A N 1
ATOM 1726 C CA . THR A 1 220 ? -18.806 -1.128 -4.382 1.00 94.25 220 THR A CA 1
ATOM 1727 C C . THR A 1 220 ? -18.910 0.379 -4.616 1.00 94.25 220 THR A C 1
ATOM 1729 O O . THR A 1 220 ? -17.907 1.092 -4.606 1.00 94.25 220 THR A O 1
ATOM 1732 N N . GLY A 1 221 ? -20.134 0.861 -4.855 1.00 94.50 221 GLY A N 1
ATOM 1733 C CA . GLY A 1 221 ? -20.437 2.288 -5.016 1.00 94.50 221 GLY A CA 1
ATOM 1734 C C . GLY A 1 221 ? -20.723 2.984 -3.688 1.00 94.50 221 GLY A C 1
ATOM 1735 O O . GLY A 1 221 ? -20.795 2.340 -2.640 1.00 94.50 221 GLY A O 1
ATOM 1736 N N . TYR A 1 222 ? -20.959 4.293 -3.732 1.00 95.50 222 TYR A N 1
ATOM 1737 C CA . TYR A 1 222 ? -21.009 5.180 -2.571 1.00 95.50 222 TYR A CA 1
ATOM 1738 C C . TYR A 1 222 ? -21.933 4.678 -1.462 1.00 95.50 222 TYR A C 1
ATOM 1740 O O . TYR A 1 222 ? -21.515 4.583 -0.314 1.00 95.50 222 TYR A O 1
ATOM 1748 N N . ARG A 1 223 ? -23.173 4.284 -1.788 1.00 96.44 223 ARG A N 1
ATOM 1749 C CA . ARG A 1 223 ? -24.140 3.796 -0.782 1.00 96.44 223 ARG A CA 1
ATOM 1750 C C . ARG A 1 223 ? -23.657 2.535 -0.063 1.00 96.44 223 ARG A C 1
ATOM 1752 O O . ARG A 1 223 ? -23.839 2.411 1.144 1.00 96.44 223 ARG A O 1
ATOM 1759 N N . GLY A 1 224 ? -23.054 1.603 -0.802 1.00 96.94 224 GLY A N 1
ATOM 1760 C CA . GLY A 1 224 ? -22.510 0.371 -0.230 1.00 96.94 224 GLY A CA 1
ATOM 1761 C C . GLY A 1 224 ? -21.284 0.649 0.635 1.00 96.94 224 GLY A C 1
ATOM 1762 O O . GLY A 1 224 ? -21.164 0.102 1.727 1.00 96.94 224 GLY A O 1
ATOM 1763 N N . SER A 1 225 ? -20.423 1.553 0.177 1.00 97.12 225 SER A N 1
ATOM 1764 C CA . SER A 1 225 ? -19.204 1.953 0.879 1.00 97.12 225 SER A CA 1
ATOM 1765 C C . SER A 1 225 ? -19.498 2.775 2.131 1.00 97.12 225 SER A C 1
ATOM 1767 O O . SER A 1 225 ? -18.854 2.566 3.149 1.00 97.12 225 SER A O 1
ATOM 1769 N N . ALA A 1 226 ? -20.519 3.635 2.109 1.00 98.06 226 ALA A N 1
ATOM 1770 C CA . ALA A 1 226 ? -21.004 4.354 3.285 1.00 98.06 226 ALA A CA 1
ATOM 1771 C C . ALA A 1 226 ? -21.562 3.391 4.344 1.00 98.06 226 ALA A C 1
ATOM 1773 O O . ALA A 1 226 ? -21.238 3.511 5.521 1.00 98.06 226 ALA A O 1
ATOM 1774 N N . ALA A 1 227 ? -22.331 2.379 3.926 1.00 98.19 227 ALA A N 1
ATOM 1775 C CA . ALA A 1 227 ? -22.804 1.340 4.838 1.00 98.19 227 ALA A CA 1
ATOM 1776 C C . ALA A 1 227 ? -21.655 0.481 5.399 1.00 98.19 227 ALA A C 1
ATOM 1778 O O . ALA A 1 227 ? -21.716 0.049 6.547 1.00 98.19 227 ALA A O 1
ATOM 1779 N N . LEU A 1 228 ? -20.612 0.215 4.606 1.00 98.31 228 LEU A N 1
ATOM 1780 C CA . LEU A 1 228 ? -19.414 -0.479 5.081 1.00 98.31 228 LEU A CA 1
ATOM 1781 C C . LEU A 1 228 ? -18.623 0.378 6.078 1.00 98.31 228 LEU A C 1
ATOM 1783 O O . LEU A 1 228 ? -18.206 -0.139 7.110 1.00 98.31 228 LEU A O 1
ATOM 1787 N N . ALA A 1 229 ? -18.452 1.671 5.796 1.00 98.50 229 ALA A N 1
ATOM 1788 C CA . ALA A 1 229 ? -17.790 2.612 6.692 1.00 98.50 229 ALA A CA 1
ATOM 1789 C C . ALA A 1 229 ? -18.504 2.682 8.049 1.00 98.50 229 ALA A C 1
ATOM 1791 O O . ALA A 1 229 ? -17.850 2.584 9.083 1.00 98.50 229 ALA A O 1
ATOM 1792 N N . GLU A 1 230 ? -19.838 2.747 8.051 1.00 98.50 230 GLU A N 1
ATOM 1793 C CA . GLU A 1 230 ? -20.612 2.756 9.295 1.00 98.50 230 GLU A CA 1
ATOM 1794 C C . GLU A 1 230 ? -20.463 1.448 10.079 1.00 98.50 230 GLU A C 1
ATOM 1796 O O . GLU A 1 230 ? -20.227 1.472 11.282 1.00 98.50 230 GLU A O 1
ATOM 1801 N N . LYS A 1 231 ? -20.476 0.296 9.398 1.00 98.38 231 LYS A N 1
ATOM 1802 C CA . LYS A 1 231 ? -20.202 -0.996 10.048 1.00 98.38 231 LYS A CA 1
ATOM 1803 C C . LYS A 1 231 ? -18.816 -1.051 10.681 1.00 98.38 231 LYS A C 1
ATOM 1805 O O . LYS A 1 231 ? -18.667 -1.614 11.760 1.00 98.38 231 LYS A O 1
ATOM 1810 N N . ILE A 1 232 ? -17.803 -0.497 10.012 1.00 98.56 232 ILE A N 1
ATOM 1811 C CA . ILE A 1 232 ? -16.447 -0.399 10.563 1.00 98.56 232 ILE A CA 1
ATOM 1812 C C . ILE A 1 232 ? -16.455 0.486 11.814 1.00 98.56 232 ILE A C 1
ATOM 1814 O O . ILE A 1 232 ? -15.900 0.086 12.837 1.00 98.56 232 ILE A O 1
ATOM 1818 N N . ARG A 1 233 ? -17.112 1.650 11.750 1.00 98.62 233 ARG A N 1
ATOM 1819 C CA . ARG A 1 233 ? -17.241 2.591 12.869 1.00 98.62 233 ARG A CA 1
ATOM 1820 C C . ARG A 1 233 ? -17.873 1.928 14.094 1.00 98.62 233 ARG A C 1
ATOM 1822 O O . ARG A 1 233 ? -17.280 1.946 15.169 1.00 98.62 233 ARG A O 1
ATOM 1829 N N . GLU A 1 234 ? -19.034 1.298 13.913 1.00 98.44 234 GLU A N 1
ATOM 1830 C CA . GLU A 1 234 ? -19.766 0.594 14.972 1.00 98.44 234 GLU A CA 1
ATOM 1831 C C . GLU A 1 234 ? -18.955 -0.574 15.551 1.00 98.44 234 GLU A C 1
ATOM 1833 O O . GLU A 1 234 ? -18.914 -0.759 16.767 1.00 98.44 234 GLU A O 1
ATOM 1838 N N . ALA A 1 235 ? -18.274 -1.351 14.701 1.00 98.31 235 ALA A N 1
ATOM 1839 C CA . ALA A 1 235 ? -17.452 -2.474 15.145 1.00 98.31 235 ALA A CA 1
ATOM 1840 C C . ALA A 1 235 ? -16.263 -2.023 16.006 1.00 98.31 235 ALA A C 1
ATOM 1842 O O . ALA A 1 235 ? -15.941 -2.680 16.997 1.00 98.31 235 ALA A O 1
ATOM 1843 N N . ILE A 1 236 ? -15.620 -0.908 15.646 1.00 98.25 236 ILE A N 1
ATOM 1844 C CA . ILE A 1 236 ? -14.510 -0.334 16.416 1.00 98.25 236 ILE A CA 1
ATOM 1845 C C . ILE A 1 236 ? -15.011 0.236 17.747 1.00 98.25 236 ILE A C 1
ATOM 1847 O O . ILE A 1 236 ? -14.432 -0.075 18.784 1.00 98.25 236 ILE A O 1
ATOM 1851 N N . GLU A 1 237 ? -16.109 0.994 17.739 1.00 97.81 237 GLU A N 1
ATOM 1852 C CA . GLU A 1 237 ? -16.695 1.579 18.954 1.00 97.81 237 GLU A CA 1
ATOM 1853 C C . GLU A 1 237 ? -17.173 0.507 19.953 1.00 97.81 237 GLU A C 1
ATOM 1855 O O . GLU A 1 237 ? -17.019 0.647 21.173 1.00 97.81 237 GLU A O 1
ATOM 1860 N N . ALA A 1 238 ? -17.731 -0.596 19.444 1.00 97.56 238 ALA A N 1
ATOM 1861 C CA . ALA A 1 238 ? -18.164 -1.726 20.258 1.00 97.56 238 ALA A CA 1
ATOM 1862 C C . ALA A 1 238 ? -16.990 -2.558 20.804 1.00 97.56 238 ALA A C 1
ATOM 1864 O O . ALA A 1 238 ? -17.135 -3.222 21.838 1.00 97.56 238 ALA A O 1
ATOM 1865 N N . HIS A 1 239 ? -15.829 -2.538 20.139 1.00 97.75 239 HIS A N 1
ATOM 1866 C CA . HIS A 1 239 ? -14.653 -3.287 20.574 1.00 97.75 239 HIS A CA 1
ATOM 1867 C C . HIS A 1 239 ? -14.050 -2.675 21.843 1.00 97.75 239 HIS A C 1
ATOM 1869 O O . HIS A 1 239 ? -13.945 -1.461 22.018 1.00 97.75 239 HIS A O 1
ATOM 1875 N N . ARG A 1 240 ? -13.639 -3.540 22.772 1.00 96.44 240 ARG A N 1
ATOM 1876 C CA . ARG A 1 240 ? -12.916 -3.137 23.982 1.00 96.44 240 ARG A CA 1
ATOM 1877 C C . ARG A 1 240 ? -11.437 -3.419 23.766 1.00 96.44 240 ARG A C 1
ATOM 1879 O O . ARG A 1 240 ? -11.014 -4.566 23.883 1.00 96.44 240 ARG A O 1
ATOM 1886 N N . PHE A 1 241 ? -10.675 -2.372 23.461 1.00 96.81 241 PHE A N 1
ATOM 1887 C CA . PHE A 1 241 ? -9.230 -2.466 23.281 1.00 96.81 241 PHE A CA 1
ATOM 1888 C C . PHE A 1 241 ? -8.566 -2.746 24.623 1.00 96.81 241 PHE A C 1
ATOM 1890 O O . PHE A 1 241 ? -8.831 -2.054 25.609 1.00 96.81 241 PHE A O 1
ATOM 1897 N N . GLN A 1 242 ? -7.708 -3.763 24.670 1.00 93.31 242 GLN A N 1
ATOM 1898 C CA . GLN A 1 242 ? -7.204 -4.300 25.938 1.00 93.31 242 GLN A CA 1
ATOM 1899 C C . GLN A 1 242 ? -6.417 -3.268 26.752 1.00 93.31 242 GLN A C 1
ATOM 1901 O O . GLN A 1 242 ? -6.493 -3.259 27.979 1.00 93.31 242 GLN A O 1
ATOM 1906 N N . SER A 1 243 ? -5.676 -2.393 26.072 1.00 91.69 243 SER A N 1
ATOM 1907 C CA . SER A 1 243 ? -4.781 -1.420 26.697 1.00 91.69 243 SER A CA 1
ATOM 1908 C C . SER A 1 243 ? -5.465 -0.122 27.138 1.00 91.69 243 SER A C 1
ATOM 1910 O O . SER A 1 243 ? -4.966 0.531 28.053 1.00 91.69 243 SER A O 1
ATOM 1912 N N . VAL A 1 244 ? -6.576 0.272 26.502 1.00 94.19 244 VAL A N 1
ATOM 1913 C CA . VAL A 1 244 ? -7.138 1.635 26.645 1.00 94.19 244 VAL A CA 1
ATOM 1914 C C . VAL A 1 244 ? -8.662 1.697 26.774 1.00 94.19 244 VAL A C 1
ATOM 1916 O O . VAL A 1 244 ? -9.207 2.751 27.092 1.00 94.19 244 VAL A O 1
ATOM 1919 N N . GLY A 1 245 ? -9.369 0.585 26.557 1.00 94.25 245 GLY A N 1
ATOM 1920 C CA . GLY A 1 245 ? -10.829 0.538 26.578 1.00 94.25 245 GLY A CA 1
ATOM 1921 C C . GLY A 1 245 ? -11.465 0.949 25.240 1.00 94.25 245 GLY A C 1
ATOM 1922 O O . GLY A 1 245 ? -11.035 0.459 24.199 1.00 94.25 245 GLY A O 1
ATOM 1923 N N . PRO A 1 246 ? -12.553 1.741 25.232 1.00 94.75 246 PRO A N 1
ATOM 1924 C CA . PRO A 1 246 ? -13.234 2.133 23.997 1.00 94.75 246 PRO A CA 1
ATOM 1925 C C . PRO A 1 246 ? -12.403 3.124 23.172 1.00 94.75 246 PRO A C 1
ATOM 1927 O O . PRO A 1 246 ? -11.802 4.048 23.718 1.00 94.75 246 PRO A O 1
ATOM 1930 N N . VAL A 1 247 ? -12.427 2.952 21.852 1.00 97.38 247 VAL A N 1
ATOM 1931 C CA . VAL A 1 247 ? -11.793 3.842 20.870 1.00 97.38 247 VAL A CA 1
ATOM 1932 C C . VAL A 1 247 ? -12.814 4.139 19.774 1.00 97.38 247 VAL A C 1
ATOM 1934 O O . VAL A 1 247 ? -13.630 3.279 19.446 1.00 97.38 247 VAL A O 1
ATOM 1937 N N . THR A 1 248 ? -12.781 5.346 19.216 1.00 98.06 248 THR A N 1
ATOM 1938 C CA . THR A 1 248 ? -13.633 5.754 18.092 1.00 98.06 248 THR A CA 1
ATOM 1939 C C . THR A 1 248 ? -12.780 6.144 16.890 1.00 98.06 248 THR A C 1
ATOM 1941 O O . THR A 1 248 ? -11.567 6.343 17.003 1.00 98.06 248 THR A O 1
ATOM 1944 N N . VAL A 1 249 ? -13.411 6.183 15.721 1.00 98.44 249 VAL A N 1
ATOM 1945 C CA . VAL A 1 249 ? -12.777 6.569 14.460 1.00 98.44 249 VAL A CA 1
ATOM 1946 C C . VAL A 1 249 ? -13.679 7.519 13.684 1.00 98.44 249 VAL A C 1
ATOM 1948 O O . VAL A 1 249 ? -14.906 7.371 13.684 1.00 98.44 249 VAL A O 1
ATOM 1951 N N . SER A 1 250 ? -13.050 8.419 12.939 1.00 98.25 250 SER A N 1
ATOM 1952 C CA . SER A 1 250 ? -13.703 9.290 11.964 1.00 98.25 250 SER A CA 1
ATOM 1953 C C . SER A 1 250 ? -13.423 8.783 10.549 1.00 98.25 250 SER A C 1
ATOM 1955 O O . SER A 1 250 ? -12.271 8.516 10.215 1.00 98.25 250 SER A O 1
ATOM 1957 N N . LEU A 1 251 ? -14.458 8.640 9.707 1.00 98.38 251 LEU A N 1
ATOM 1958 C CA . LEU A 1 251 ? -14.339 8.056 8.362 1.00 98.38 251 LEU A CA 1
ATOM 1959 C C . LEU A 1 251 ? -14.895 8.980 7.270 1.00 98.38 251 LEU A C 1
ATOM 1961 O O . LEU A 1 251 ? -15.992 9.521 7.393 1.00 98.38 251 LEU A O 1
ATOM 1965 N N . GLY A 1 252 ? -14.166 9.091 6.162 1.00 98.06 252 GLY A N 1
ATOM 1966 C CA . GLY A 1 252 ? -14.592 9.732 4.920 1.00 98.06 252 GLY A CA 1
ATOM 1967 C C . GLY A 1 252 ? -14.724 8.714 3.788 1.00 98.06 252 GLY A C 1
ATOM 1968 O O . GLY A 1 252 ? -13.887 7.826 3.645 1.00 98.06 252 GLY A O 1
ATOM 1969 N N . VAL A 1 253 ? -15.767 8.849 2.965 1.00 98.12 253 VAL A N 1
ATOM 1970 C CA . VAL A 1 253 ? -16.054 7.939 1.842 1.00 98.12 253 VAL A CA 1
ATOM 1971 C C . VAL A 1 253 ? -16.068 8.706 0.527 1.00 98.12 253 VAL A C 1
ATOM 1973 O O . VAL A 1 253 ? -16.725 9.740 0.420 1.00 98.12 253 VAL A O 1
ATOM 1976 N N . ALA A 1 254 ? -15.398 8.165 -0.489 1.00 96.81 254 ALA A N 1
ATOM 1977 C CA . ALA A 1 254 ? -15.409 8.691 -1.850 1.00 96.81 254 ALA A CA 1
ATOM 1978 C C . ALA A 1 254 ? -15.627 7.563 -2.863 1.00 96.81 254 ALA A C 1
ATOM 1980 O O . ALA A 1 254 ? -15.009 6.507 -2.763 1.00 96.81 254 ALA A O 1
ATOM 1981 N N . GLU A 1 255 ? -16.484 7.787 -3.857 1.00 95.19 255 GLU A N 1
ATOM 1982 C CA . GLU A 1 255 ? -16.680 6.878 -4.990 1.00 95.19 255 GLU A CA 1
ATOM 1983 C C . GLU A 1 255 ? -16.017 7.457 -6.240 1.00 95.19 255 GLU A C 1
ATOM 1985 O O . GLU A 1 255 ? -16.107 8.656 -6.512 1.00 95.19 255 GLU A O 1
ATOM 1990 N N . ARG A 1 256 ? -15.392 6.592 -7.043 1.00 91.94 256 ARG A N 1
ATOM 1991 C CA . ARG A 1 256 ? -14.960 6.959 -8.389 1.00 91.94 256 ARG A CA 1
ATOM 1992 C C . ARG A 1 256 ? -16.176 7.038 -9.311 1.00 91.94 256 ARG A C 1
ATOM 1994 O O . ARG A 1 256 ? -16.722 6.013 -9.714 1.00 91.94 256 ARG A O 1
ATOM 2001 N N . ILE A 1 257 ? -16.541 8.248 -9.717 1.00 83.88 257 ILE A N 1
ATOM 2002 C CA . ILE A 1 257 ? -17.553 8.459 -10.754 1.00 83.88 257 ILE A CA 1
ATOM 2003 C C . ILE A 1 257 ? -16.917 8.115 -12.108 1.00 83.88 257 ILE A C 1
ATOM 2005 O O . ILE A 1 257 ? -15.863 8.648 -12.466 1.00 83.88 257 ILE A O 1
ATOM 2009 N N . ALA A 1 258 ? -17.510 7.177 -12.850 1.00 70.38 258 ALA A N 1
ATOM 2010 C CA . ALA A 1 258 ? -17.102 6.946 -14.231 1.00 70.38 258 ALA A CA 1
ATOM 2011 C C . ALA A 1 258 ? -17.438 8.200 -15.059 1.00 70.38 258 ALA A C 1
ATOM 2013 O O . ALA A 1 258 ?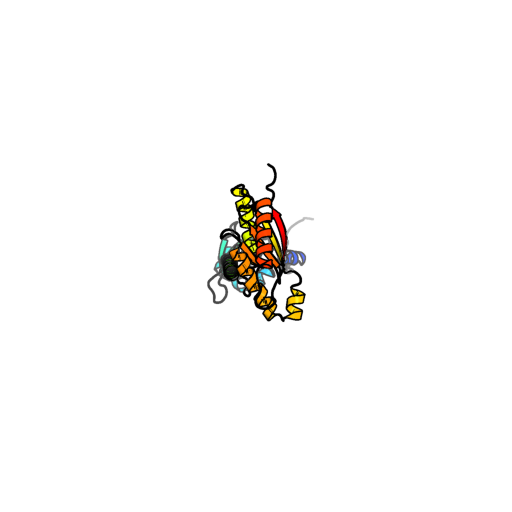 -18.532 8.731 -14.881 1.00 70.38 258 ALA A O 1
ATOM 2014 N N . PRO A 1 259 ? -16.537 8.687 -15.933 1.00 60.66 259 PRO A N 1
ATOM 2015 C CA . PRO A 1 259 ? -16.872 9.804 -16.808 1.00 60.66 259 PRO A CA 1
ATOM 2016 C C . PRO A 1 259 ? -18.116 9.440 -17.628 1.00 60.66 259 PRO A C 1
ATOM 2018 O O . PRO A 1 259 ? -18.196 8.322 -18.148 1.00 60.66 259 PRO A O 1
ATOM 2021 N N . GLU A 1 260 ? -19.092 10.352 -17.679 1.00 55.06 260 GLU A N 1
ATOM 2022 C CA . GLU A 1 260 ? -20.239 10.202 -18.576 1.00 55.06 260 GLU A CA 1
ATOM 2023 C C . GLU A 1 260 ? -19.724 10.067 -20.023 1.00 55.06 260 GLU A C 1
ATOM 2025 O O . GLU A 1 260 ? -18.735 10.723 -20.372 1.00 55.06 260 GLU A O 1
ATOM 2030 N N . PRO A 1 261 ? -20.312 9.157 -20.821 1.00 53.75 261 PRO A N 1
ATOM 2031 C CA . PRO A 1 261 ? -19.887 8.893 -22.193 1.00 53.75 261 PRO A CA 1
ATOM 2032 C C . PRO A 1 261 ? -20.097 10.084 -23.131 1.00 53.75 261 PRO A C 1
ATOM 2034 O O . PRO A 1 261 ? -21.068 10.847 -22.926 1.00 53.75 261 PRO A O 1
#

pLDDT: mean 81.72, std 17.61, range [25.86, 98.62]

Mean predicted aligned error: 16.06 Å

Secondary structure (DSSP, 8-state):
--------S-------SPPHHHHHHHHT-SS-EEEE-TTS-EEEE-HHHHHH--GGGGGSHHHHHHHHS--SS-EEEEEEETTEEEEEEEEEEEEETTEEEEEEE----HHHHHHHHHHHHHHHHHHHHT-B-TTT-SEEHHHHHHHHHHHHHHHHHHT---EEEEEEETTHHHHHHHH-HHHHHHHHHHHHHHHHHHS-TTSEEEE-SSSEEEEEETT--HHHHHHHHHHHHHHHHHS-BTTTB---EEEEEEE-PPPP-